Protein AF-A0A064CL50-F1 (afdb_monomer)

Nearest PDB structures (foldseek):
  8hbd-assembly1_R  TM=3.740E-01  e=4.684E+00  Homo sapiens
  6wwz-assembly1_R  TM=3.549E-01  e=3.538E+00  Homo sapiens
  8k3z-assembly1_A  TM=2.357E-01  e=2.116E+00  Homo sapiens
  8xgr-assembly1_R  TM=2.160E-01  e=5.143E+00  Homo sapiens

Solvent-accessible surface area (backbone atoms only — not comparable to full-atom values): 15669 Å² total; per-residue (Å²): 115,48,73,47,76,57,88,82,43,41,40,28,26,34,73,77,46,77,47,77,38,81,91,76,73,44,74,49,74,42,69,43,54,43,49,56,71,58,65,87,44,85,68,95,61,80,56,57,60,49,89,39,31,46,87,78,11,45,61,55,47,47,57,52,42,23,47,47,36,72,60,64,63,70,74,69,30,70,73,40,64,62,41,89,75,58,45,72,65,54,49,50,34,42,51,50,32,34,54,46,37,54,54,45,41,50,32,62,44,69,31,50,90,61,46,80,44,80,46,76,70,90,88,52,73,49,67,51,63,50,68,62,54,71,69,40,40,39,54,46,52,54,50,47,40,45,41,66,36,89,88,40,90,30,7,52,73,55,44,52,50,50,52,60,56,37,45,72,76,49,59,71,83,56,31,55,58,50,50,54,52,54,48,51,57,52,50,51,49,58,49,44,40,58,30,34,62,56,26,52,31,25,56,72,71,44,71,92,85,59,64,95,80,59,70,40,27,46,70,87,48,41,27,49,63,46,47,50,26,46,38,28,20,65,62,76,33,80,54,94,22,34,69,61,38,50,62,56,41,68,45,72,61,32,34,48,45,52,56,51,49,43,51,50,31,53,45,51,52,48,54,53,44,26,36,47,29,41,26,48,50,25,24,66,52,133

Secondary structure (DSSP, 8-state):
-EEEEETTEEEEEEEEEEEEETTTTEEEEEEEEGGGTT-S---SSPPTTGGGS-TTHHHHHHHHHHHHHHHH----GGGSPP-TT--HHHHHHHHHHHHHHHHHHT-HHHH---EEEEEE-SS-EEEEEE---HHHHHHHHHHHHHHH-TTSSS-HHHHHHHHHHHTTSS-HHHHHHHHHHHHHHHHHHHHHHHS-HHHHHHHHHS-TT--TT---TTTT--HHHHHHHHIIIIIS--STTHHHHHHHTSSHHHHHHHHHHHHHHHHHHHHHHHHHHHHHHHHH--

Mean predicted aligned error: 4.17 Å

Sequence (286 aa):
MVTVEWFDFVSMAKIVDKKLNPLLGTTSITMTPYQDTIHPYPLAFEPPLIEHASQAGTKGFRHRWEKLAYAFDLPDPTKFPRLPTLSDEDRLIGSRFVKVCRRLAAYSAINADSRLRLFDHGDVSTVELDYPSDEAFSAAALAFRQLHSGNEDAPFDKVKGRLFQALKDIPASERKSANATLQQWVSARGKLMNQLLETIVCRKAAPRDGPSDFPYSYNNIKPEELILTFQYGDVIHFSGERENLAALMEEEANEHYYKYAVLLAITGLSHLYFGFALLVEAAMSD

Radius of gyration: 20.52 Å; Cα contacts (8 Å, |Δi|>4): 434; chains: 1; bounding box: 50×48×61 Å

Structure (mmCIF, N/CA/C/O backbone):
data_AF-A0A064CL50-F1
#
_entry.id   AF-A0A064CL50-F1
#
loop_
_atom_site.group_PDB
_atom_site.id
_atom_site.type_symbol
_atom_site.label_atom_id
_atom_site.label_alt_id
_atom_site.label_comp_id
_atom_site.label_asym_id
_atom_site.label_entity_id
_atom_site.label_seq_id
_atom_site.pdbx_PDB_ins_code
_atom_site.Cartn_x
_atom_site.Cartn_y
_atom_site.Cartn_z
_atom_site.occupancy
_atom_site.B_iso_or_equiv
_atom_site.auth_seq_id
_atom_site.auth_comp_id
_atom_site.auth_asym_id
_atom_site.auth_atom_id
_atom_site.pdbx_PDB_model_num
ATOM 1 N N . MET A 1 1 ? 23.164 -13.537 -6.649 1.00 79.31 1 MET A N 1
ATOM 2 C CA . MET A 1 1 ? 22.358 -12.306 -6.537 1.00 79.31 1 MET A CA 1
ATOM 3 C C . MET A 1 1 ? 22.918 -11.344 -7.553 1.00 79.31 1 MET A C 1
ATOM 5 O O . MET A 1 1 ? 24.128 -11.357 -7.741 1.00 79.31 1 MET A O 1
ATOM 9 N N . VAL A 1 2 ? 22.053 -10.629 -8.250 1.00 85.25 2 VAL A N 1
ATOM 10 C CA . VAL A 1 2 ? 22.425 -9.686 -9.302 1.00 85.25 2 VAL A CA 1
ATOM 11 C C . VAL A 1 2 ? 21.651 -8.410 -9.033 1.00 85.25 2 VAL A C 1
ATOM 13 O O . VAL A 1 2 ? 20.468 -8.476 -8.689 1.00 85.25 2 VAL A O 1
ATOM 16 N N . THR A 1 3 ? 22.329 -7.286 -9.177 1.00 85.81 3 THR A N 1
ATOM 17 C CA . THR A 1 3 ? 21.714 -5.966 -9.160 1.00 85.81 3 THR A CA 1
ATOM 18 C C . THR A 1 3 ? 21.668 -5.463 -10.586 1.00 85.81 3 THR A C 1
ATOM 20 O O . THR A 1 3 ? 22.622 -5.651 -11.340 1.00 85.81 3 THR A O 1
ATOM 23 N N . VAL A 1 4 ? 20.544 -4.867 -10.947 1.00 85.25 4 VAL A N 1
ATOM 24 C CA . VAL A 1 4 ? 20.342 -4.193 -12.217 1.00 85.25 4 VAL A CA 1
ATOM 25 C C . VAL A 1 4 ? 20.135 -2.717 -11.910 1.00 85.25 4 VAL A C 1
ATOM 27 O O . VAL A 1 4 ? 19.188 -2.366 -11.203 1.00 85.25 4 VAL A O 1
ATOM 30 N N . GLU A 1 5 ? 21.040 -1.892 -12.425 1.00 85.94 5 GLU A N 1
ATOM 31 C CA . GLU A 1 5 ? 21.008 -0.433 -12.336 1.00 85.94 5 GLU A CA 1
ATOM 32 C C . GLU A 1 5 ? 21.010 0.123 -13.763 1.00 85.94 5 GLU A C 1
ATOM 34 O O . GLU A 1 5 ? 21.923 -0.168 -14.538 1.00 85.94 5 GLU A O 1
ATOM 39 N N . TRP A 1 6 ? 19.961 0.855 -14.139 1.00 83.62 6 TRP A N 1
ATOM 40 C CA . TRP A 1 6 ? 19.822 1.448 -15.473 1.00 83.62 6 TRP A CA 1
ATOM 41 C C . TRP A 1 6 ? 19.042 2.761 -15.383 1.00 83.62 6 TRP A C 1
ATOM 43 O O . TRP A 1 6 ? 17.848 2.746 -15.095 1.00 83.62 6 TRP A O 1
ATOM 53 N N . PHE A 1 7 ? 19.716 3.896 -15.590 1.00 88.00 7 PHE A N 1
ATOM 54 C CA . PHE A 1 7 ? 19.204 5.208 -15.164 1.00 88.00 7 PHE A CA 1
ATOM 55 C C . PHE A 1 7 ? 18.792 5.168 -13.681 1.00 88.00 7 PHE A C 1
ATOM 57 O O . PHE A 1 7 ? 19.580 4.718 -12.849 1.00 88.00 7 PHE A O 1
ATOM 64 N N . ASP A 1 8 ? 17.565 5.574 -13.351 1.00 90.19 8 ASP A N 1
ATOM 65 C CA . ASP A 1 8 ? 17.054 5.535 -11.979 1.00 90.19 8 ASP A CA 1
ATOM 66 C C . ASP A 1 8 ? 16.492 4.162 -11.582 1.00 90.19 8 ASP A C 1
ATOM 68 O O . ASP A 1 8 ? 16.160 3.945 -10.410 1.00 90.19 8 ASP A O 1
ATOM 72 N N . PHE A 1 9 ? 16.371 3.220 -12.525 1.00 88.31 9 PHE A N 1
ATOM 73 C CA . PHE A 1 9 ? 15.908 1.870 -12.228 1.00 88.31 9 PHE A CA 1
ATOM 74 C C . PHE A 1 9 ? 16.936 1.150 -11.355 1.00 88.31 9 PHE A C 1
ATOM 76 O O . PHE A 1 9 ? 18.044 0.866 -11.803 1.00 88.31 9 PHE A O 1
ATOM 83 N N . VAL A 1 10 ? 16.537 0.789 -10.133 1.00 90.00 10 VAL A N 1
ATOM 84 C CA . VAL A 1 10 ? 17.345 -0.015 -9.207 1.00 90.00 10 VAL A CA 1
ATOM 85 C C . VAL A 1 10 ? 16.547 -1.241 -8.788 1.00 90.00 10 VAL A C 1
ATOM 87 O O . VAL A 1 10 ? 15.537 -1.140 -8.085 1.00 90.00 10 VAL A O 1
ATOM 90 N N . SER A 1 11 ? 17.001 -2.428 -9.187 1.00 90.44 11 SER A N 1
ATOM 91 C CA . SER A 1 11 ? 16.336 -3.686 -8.841 1.00 90.44 11 SER A CA 1
ATOM 92 C C . SER A 1 11 ? 17.329 -4.787 -8.511 1.00 90.44 11 SER A C 1
ATOM 94 O O . SER A 1 11 ? 18.272 -5.061 -9.253 1.00 90.44 11 SER A O 1
ATOM 96 N N . MET A 1 12 ? 17.078 -5.470 -7.400 1.00 91.94 12 MET A N 1
ATOM 97 C CA . MET A 1 12 ? 17.837 -6.635 -6.986 1.00 91.94 12 MET A CA 1
ATOM 98 C C . MET A 1 12 ? 17.073 -7.910 -7.316 1.00 91.94 12 MET A C 1
ATOM 100 O O . MET A 1 12 ? 15.868 -8.027 -7.077 1.00 91.94 12 MET A O 1
ATOM 104 N N . ALA A 1 13 ? 17.795 -8.912 -7.806 1.00 90.75 13 ALA A N 1
ATOM 105 C CA . ALA A 1 13 ? 17.219 -10.184 -8.197 1.00 90.75 13 ALA A CA 1
ATOM 106 C C . ALA A 1 13 ? 18.106 -11.381 -7.828 1.00 90.75 13 ALA A C 1
ATOM 108 O O . ALA A 1 13 ? 19.335 -11.314 -7.693 1.00 90.75 13 ALA A O 1
ATOM 109 N N . LYS A 1 14 ? 17.460 -12.532 -7.648 1.00 90.56 14 LYS A N 1
ATOM 110 C CA . LYS A 1 14 ? 18.110 -13.821 -7.415 1.00 90.56 14 LYS A CA 1
ATOM 111 C C . LYS A 1 14 ? 18.014 -14.660 -8.683 1.00 90.56 14 LYS A C 1
ATOM 113 O O . LYS A 1 14 ? 16.927 -14.857 -9.210 1.00 90.56 14 LYS A O 1
ATOM 118 N N . ILE A 1 15 ? 19.150 -15.182 -9.138 1.00 91.31 15 ILE A N 1
ATOM 119 C CA . ILE A 1 15 ? 19.189 -16.200 -10.190 1.00 91.31 15 ILE A CA 1
ATOM 120 C C . ILE A 1 15 ? 18.577 -17.486 -9.629 1.00 91.31 15 ILE A C 1
ATOM 122 O O . ILE A 1 15 ? 19.018 -17.964 -8.581 1.00 91.31 15 ILE A O 1
ATOM 126 N N . VAL A 1 16 ? 17.569 -18.021 -10.314 1.00 92.44 16 VAL A N 1
ATOM 127 C CA . VAL A 1 16 ? 16.834 -19.234 -9.918 1.00 92.44 16 VAL A CA 1
ATOM 128 C C . VAL A 1 16 ? 17.009 -20.391 -10.899 1.00 92.44 16 VAL A C 1
ATOM 130 O O . VAL A 1 16 ? 16.862 -21.538 -10.496 1.00 92.44 16 VAL A O 1
ATOM 133 N N . ASP A 1 17 ? 17.366 -20.112 -12.154 1.00 92.31 17 ASP A N 1
ATOM 134 C CA . ASP A 1 17 ? 17.688 -21.128 -13.162 1.00 92.31 17 ASP A CA 1
ATOM 135 C C . ASP A 1 17 ? 18.789 -20.607 -14.096 1.00 92.31 17 ASP A C 1
ATOM 137 O O . ASP A 1 17 ? 18.910 -19.398 -14.326 1.00 92.31 17 ASP A O 1
ATOM 141 N N . LYS A 1 18 ? 19.597 -21.522 -14.634 1.00 92.94 18 LYS A N 1
ATOM 142 C CA . LYS A 1 18 ? 20.633 -21.236 -15.631 1.00 92.94 18 LYS A CA 1
ATOM 143 C C . LYS A 1 18 ? 20.669 -22.373 -16.643 1.00 92.94 18 LYS A C 1
ATOM 145 O O . LYS A 1 18 ? 20.965 -23.512 -16.289 1.00 92.94 18 LYS A O 1
ATOM 150 N N . LYS A 1 19 ? 20.451 -22.048 -17.916 1.00 92.81 19 LYS A N 1
ATOM 151 C CA . LYS A 1 19 ? 20.479 -23.002 -19.030 1.00 92.81 19 LYS A CA 1
ATOM 152 C C . LYS A 1 19 ? 21.531 -22.594 -20.047 1.00 92.81 19 LYS A C 1
ATOM 154 O O . LYS A 1 19 ? 21.488 -21.490 -20.579 1.00 92.81 19 LYS A O 1
ATOM 159 N N . LEU A 1 20 ? 22.473 -23.494 -20.310 1.00 92.62 20 LEU A N 1
ATOM 160 C CA . LEU A 1 20 ? 23.451 -23.351 -21.384 1.00 92.62 20 LEU A CA 1
ATOM 161 C C . LEU A 1 20 ? 22.906 -24.035 -22.639 1.00 92.62 20 LEU A C 1
ATOM 163 O O . LEU A 1 20 ? 22.561 -25.215 -22.588 1.00 92.62 20 LEU A O 1
ATOM 167 N N . ASN A 1 21 ? 22.869 -23.319 -23.759 1.00 89.44 21 ASN A N 1
ATOM 168 C CA . ASN A 1 21 ? 22.662 -23.906 -25.073 1.00 89.44 21 ASN A CA 1
ATOM 169 C C . ASN A 1 21 ? 24.021 -24.023 -25.787 1.00 89.44 21 ASN A C 1
ATOM 171 O O . ASN A 1 21 ? 24.493 -23.042 -26.366 1.00 89.44 21 ASN A O 1
ATOM 175 N N . PRO A 1 22 ? 24.668 -25.204 -25.764 1.00 88.00 22 PRO A N 1
ATOM 176 C CA . PRO A 1 22 ? 26.000 -25.372 -26.337 1.00 88.00 22 PRO A CA 1
ATOM 177 C C . PRO A 1 22 ? 26.015 -25.251 -27.866 1.00 88.00 22 PRO A C 1
ATOM 179 O O . PRO A 1 22 ? 27.056 -24.933 -28.427 1.00 88.00 22 PRO A O 1
ATOM 182 N N . LEU A 1 23 ? 24.880 -25.469 -28.541 1.00 89.31 23 LEU A N 1
ATOM 183 C CA . LEU A 1 23 ? 24.782 -25.369 -30.001 1.00 89.31 23 LEU A CA 1
ATOM 184 C C . LEU A 1 23 ? 24.789 -23.915 -30.484 1.00 89.31 23 LEU A C 1
ATOM 186 O O . LEU A 1 23 ? 25.297 -23.635 -31.563 1.00 89.31 23 LEU A O 1
ATOM 190 N N . LEU A 1 24 ? 24.228 -23.000 -29.688 1.00 87.75 24 LEU A N 1
ATOM 191 C CA . LEU A 1 24 ? 24.167 -21.569 -30.004 1.00 87.75 24 LEU A CA 1
ATOM 192 C C . LEU A 1 24 ? 25.219 -20.745 -29.251 1.00 87.75 24 LEU A C 1
ATOM 194 O O . LEU A 1 24 ? 25.337 -19.547 -29.485 1.00 87.75 24 LEU A O 1
ATOM 198 N N . GLY A 1 25 ? 25.949 -21.356 -28.314 1.00 87.94 25 GLY A N 1
ATOM 199 C CA . GLY A 1 25 ? 26.867 -20.643 -27.425 1.00 87.94 25 GLY A CA 1
ATOM 200 C C . GLY A 1 25 ? 26.168 -19.664 -26.472 1.00 87.94 25 GLY A C 1
ATOM 201 O O . GLY A 1 25 ? 26.821 -18.783 -25.921 1.00 87.94 25 GLY A O 1
ATOM 202 N N . THR A 1 26 ? 24.852 -19.792 -26.267 1.00 86.50 26 THR A N 1
ATOM 203 C CA . THR A 1 26 ? 24.058 -18.855 -25.458 1.00 86.50 26 THR A CA 1
ATOM 204 C C . THR A 1 26 ? 23.793 -19.392 -24.054 1.00 86.50 26 THR A C 1
ATOM 206 O O . THR A 1 26 ? 23.636 -20.594 -23.836 1.00 86.50 26 THR A O 1
ATOM 209 N N . THR A 1 27 ? 23.732 -18.488 -23.074 1.00 86.88 27 THR A N 1
ATOM 210 C CA . THR A 1 27 ? 23.314 -18.796 -21.700 1.00 86.88 27 THR A CA 1
ATOM 211 C C . THR A 1 27 ? 22.043 -18.025 -21.381 1.00 86.88 27 THR A C 1
ATOM 213 O O . THR A 1 27 ? 22.031 -16.801 -21.455 1.00 86.88 27 THR A O 1
ATOM 216 N N . SER A 1 28 ? 20.990 -18.731 -20.979 1.00 87.31 28 SER A N 1
ATOM 217 C CA . SER A 1 28 ? 19.763 -18.134 -20.455 1.00 87.31 28 SER A CA 1
ATOM 218 C C . SER A 1 28 ? 19.770 -18.201 -18.933 1.00 87.31 28 SER A C 1
ATOM 220 O O . SER A 1 28 ? 20.038 -19.255 -18.351 1.00 87.31 28 SER A O 1
ATOM 222 N N . ILE A 1 29 ? 19.465 -17.080 -18.288 1.00 89.12 29 ILE A N 1
ATOM 223 C CA . ILE A 1 29 ? 19.373 -16.965 -16.833 1.00 89.12 29 ILE A CA 1
ATOM 224 C C . ILE A 1 29 ? 17.935 -16.586 -16.493 1.00 89.12 29 ILE A C 1
ATOM 226 O O . ILE A 1 29 ? 17.404 -15.622 -17.036 1.00 89.12 29 ILE A O 1
ATOM 230 N N . THR A 1 30 ? 17.301 -17.330 -15.590 1.00 89.06 30 THR A N 1
ATOM 231 C CA . THR A 1 30 ? 16.016 -16.929 -15.009 1.00 89.06 30 THR A CA 1
ATOM 232 C C . THR A 1 30 ? 16.272 -16.277 -13.666 1.00 89.06 30 THR A C 1
ATOM 234 O O . THR A 1 30 ? 16.995 -16.813 -12.821 1.00 89.06 30 THR A O 1
ATOM 237 N N . MET A 1 31 ? 15.668 -15.111 -13.472 1.00 89.69 31 MET A N 1
ATOM 238 C CA . MET A 1 31 ? 15.825 -14.296 -12.279 1.00 89.69 31 MET A CA 1
ATOM 239 C C . MET A 1 31 ? 14.457 -14.028 -11.665 1.00 89.69 31 MET A C 1
ATOM 241 O O . MET A 1 31 ? 13.479 -13.837 -12.381 1.00 89.69 31 MET A O 1
ATOM 245 N N . THR A 1 32 ? 14.397 -14.011 -10.337 1.00 91.19 32 THR A N 1
ATOM 246 C CA . THR A 1 32 ? 13.226 -13.546 -9.590 1.00 91.19 32 THR A CA 1
ATOM 247 C C . THR A 1 32 ? 13.597 -12.273 -8.835 1.00 91.19 32 THR A C 1
ATOM 249 O O . THR A 1 32 ? 14.718 -12.215 -8.306 1.00 91.19 32 THR A O 1
ATOM 252 N N . PRO A 1 33 ? 12.710 -11.266 -8.743 1.00 92.06 33 PRO A N 1
ATOM 253 C CA . PRO A 1 33 ? 12.948 -10.112 -7.885 1.00 92.06 33 PRO A CA 1
ATOM 254 C C . PRO A 1 33 ? 13.253 -10.569 -6.458 1.00 92.06 33 PRO A C 1
ATOM 256 O O . PRO A 1 33 ? 12.646 -11.515 -5.952 1.00 92.06 33 PRO A O 1
ATOM 259 N N . TYR A 1 34 ? 14.224 -9.943 -5.801 1.00 92.50 34 TYR A N 1
ATOM 260 C CA . TYR A 1 34 ? 14.731 -10.464 -4.533 1.00 92.50 34 TYR A CA 1
ATOM 261 C C . TYR A 1 34 ? 13.673 -10.425 -3.426 1.00 92.50 34 TYR A C 1
ATOM 263 O O . TYR A 1 34 ? 13.561 -11.363 -2.637 1.00 92.50 34 TYR A O 1
ATOM 271 N N . GLN A 1 35 ? 12.834 -9.390 -3.425 1.00 93.81 35 GLN A N 1
ATOM 272 C CA . GLN A 1 35 ? 11.675 -9.272 -2.544 1.00 93.81 35 GLN A CA 1
ATOM 273 C C . GLN A 1 35 ? 10.616 -10.368 -2.748 1.00 93.81 35 GLN A C 1
ATOM 275 O O . GLN A 1 35 ? 9.783 -10.563 -1.869 1.00 93.81 35 GLN A O 1
ATOM 280 N N . ASP A 1 36 ? 10.651 -11.095 -3.867 1.00 94.06 36 ASP A N 1
ATOM 281 C CA . ASP A 1 36 ? 9.733 -12.204 -4.150 1.00 94.06 36 ASP A CA 1
ATOM 282 C C . ASP A 1 36 ? 10.325 -13.558 -3.725 1.00 94.06 36 ASP A C 1
ATOM 284 O O . ASP A 1 36 ? 9.641 -14.575 -3.756 1.00 94.06 36 ASP A O 1
ATOM 288 N N . THR A 1 37 ? 11.582 -13.600 -3.263 1.00 93.94 37 THR A N 1
ATOM 289 C CA . THR A 1 37 ? 12.203 -14.848 -2.774 1.00 93.94 37 THR A CA 1
ATOM 290 C C . THR A 1 37 ? 11.580 -15.375 -1.480 1.00 93.94 3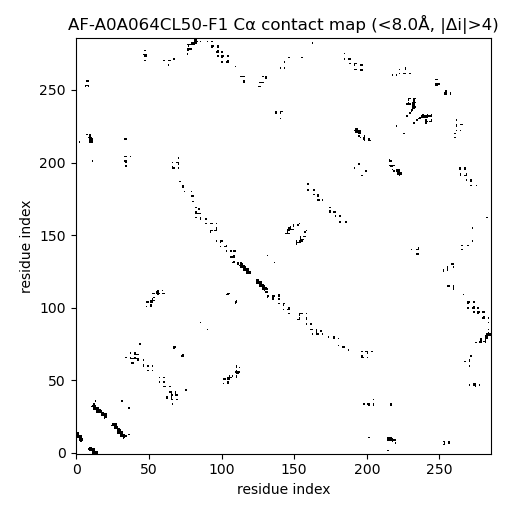7 THR A C 1
ATOM 292 O O . THR A 1 37 ? 11.837 -16.517 -1.106 1.00 93.94 37 THR A O 1
ATOM 295 N N . ILE A 1 38 ? 10.762 -14.556 -0.813 1.00 95.00 38 ILE A N 1
ATOM 296 C CA . ILE A 1 38 ? 9.989 -14.929 0.376 1.00 95.00 38 ILE A CA 1
ATOM 297 C C . ILE A 1 38 ? 8.697 -15.678 0.033 1.00 95.00 38 ILE A C 1
ATOM 299 O O . ILE A 1 38 ? 8.067 -16.207 0.942 1.00 95.00 38 ILE A O 1
ATOM 303 N N . HIS A 1 39 ? 8.285 -15.712 -1.240 1.00 93.38 39 HIS A N 1
ATOM 304 C CA . HIS A 1 39 ? 7.052 -16.368 -1.669 1.00 93.38 39 HIS A CA 1
ATOM 305 C C . HIS A 1 39 ? 7.216 -17.902 -1.768 1.00 93.38 39 HIS A C 1
ATOM 307 O O . HIS A 1 39 ? 8.180 -18.365 -2.388 1.00 93.38 39 HIS A O 1
ATOM 313 N N . PRO A 1 40 ? 6.258 -18.703 -1.253 1.00 95.56 40 PRO A N 1
ATOM 314 C CA . PRO A 1 40 ? 5.113 -18.293 -0.432 1.00 95.56 40 PRO A CA 1
ATOM 315 C C . PRO A 1 40 ? 5.518 -18.000 1.020 1.00 95.56 40 PRO A C 1
ATOM 317 O O . PRO A 1 40 ? 6.353 -18.703 1.592 1.00 95.56 40 PRO A O 1
ATOM 320 N N . TYR A 1 41 ? 4.872 -17.008 1.640 1.00 97.00 41 TYR A N 1
ATOM 321 C CA . TYR A 1 41 ? 5.028 -16.706 3.068 1.00 97.00 41 TYR A CA 1
ATOM 322 C C . TYR A 1 41 ? 3.720 -17.018 3.813 1.00 97.00 41 TYR A C 1
ATOM 324 O O . TYR A 1 41 ? 2.646 -16.713 3.299 1.00 97.00 41 TYR A O 1
ATOM 332 N N . PRO A 1 42 ? 3.745 -17.638 5.006 1.00 96.75 42 PRO A N 1
ATOM 333 C CA . PRO A 1 42 ? 2.515 -17.964 5.721 1.00 96.75 42 PRO A CA 1
ATOM 334 C C . PRO A 1 42 ? 1.706 -16.710 6.085 1.00 96.75 42 PRO A C 1
ATOM 336 O O . PRO A 1 42 ? 2.251 -15.717 6.564 1.00 96.75 42 PRO A O 1
ATOM 339 N N . LEU A 1 43 ? 0.387 -16.791 5.900 1.00 97.19 43 LEU A N 1
ATOM 340 C CA . LEU A 1 43 ? -0.570 -15.763 6.311 1.00 97.19 43 LEU A CA 1
ATOM 341 C C . LEU A 1 43 ? -1.348 -16.236 7.540 1.00 97.19 43 LEU A C 1
ATOM 343 O O . LEU A 1 43 ? -1.872 -17.348 7.553 1.00 97.19 43 LEU A O 1
ATOM 347 N N . ALA A 1 44 ? -1.444 -15.385 8.563 1.00 95.06 44 ALA A N 1
ATOM 348 C CA . ALA A 1 44 ? -2.181 -15.689 9.793 1.00 95.06 44 ALA A CA 1
ATOM 349 C C . ALA A 1 44 ? -3.712 -15.556 9.645 1.00 95.06 44 ALA A C 1
ATOM 351 O O . ALA A 1 44 ? -4.459 -16.054 10.485 1.00 95.06 44 ALA A O 1
ATOM 352 N N . PHE A 1 45 ? -4.171 -14.870 8.598 1.00 97.06 45 PHE A N 1
ATOM 353 C CA . PHE A 1 45 ? -5.573 -14.627 8.262 1.00 97.06 45 PHE A CA 1
ATOM 354 C C . PHE A 1 45 ? -5.708 -14.408 6.747 1.00 97.06 45 PHE A C 1
ATOM 356 O O . PHE A 1 45 ? -4.717 -14.146 6.060 1.00 97.06 45 PHE A O 1
ATOM 363 N N . GLU A 1 46 ? -6.926 -14.535 6.216 1.00 97.12 46 GLU A N 1
ATOM 364 C CA . GLU A 1 46 ? -7.184 -14.284 4.794 1.00 97.12 46 GLU A CA 1
ATOM 365 C C . GLU A 1 46 ? -6.928 -12.813 4.441 1.00 97.12 46 GLU A C 1
ATOM 367 O O . GLU A 1 46 ? -7.325 -11.945 5.218 1.00 97.12 46 GLU A O 1
ATOM 372 N N . PRO A 1 47 ? -6.307 -12.512 3.281 1.00 98.00 47 PRO A N 1
ATOM 373 C CA . PRO A 1 47 ? -6.089 -11.146 2.819 1.00 98.00 47 PRO A CA 1
ATOM 374 C C . PRO A 1 47 ? -7.346 -10.262 2.931 1.00 98.00 47 PRO A C 1
ATOM 376 O O . PRO A 1 47 ? -8.351 -10.545 2.279 1.00 98.00 47 PRO A O 1
ATOM 379 N N . PRO A 1 48 ? -7.305 -9.171 3.713 1.00 98.50 48 PRO A N 1
ATOM 380 C CA . PRO A 1 48 ? -8.405 -8.226 3.822 1.00 98.50 48 PRO A CA 1
ATOM 381 C C . PRO A 1 48 ? -8.966 -7.740 2.483 1.00 98.50 48 PRO A C 1
ATOM 383 O O . PRO A 1 48 ? -8.216 -7.297 1.607 1.00 98.50 48 PRO A O 1
ATOM 386 N N . LEU A 1 49 ? -10.300 -7.771 2.387 1.00 98.44 49 LEU A N 1
ATOM 387 C CA . LEU A 1 49 ? -11.110 -7.331 1.246 1.00 98.44 49 LEU A CA 1
ATOM 388 C C . LEU A 1 49 ? -10.863 -8.107 -0.060 1.00 98.44 49 LEU A C 1
ATOM 390 O O . LEU A 1 49 ? -11.193 -7.617 -1.143 1.00 98.44 49 LEU A O 1
ATOM 394 N N . ILE A 1 50 ? -10.291 -9.312 0.014 1.00 97.75 50 ILE A N 1
ATOM 395 C CA . ILE A 1 50 ? -10.042 -10.167 -1.156 1.00 97.75 50 ILE A CA 1
ATOM 396 C C . ILE A 1 50 ? -11.323 -10.587 -1.880 1.00 97.75 50 ILE A C 1
ATOM 398 O O . ILE A 1 50 ? -11.284 -10.849 -3.077 1.00 97.75 50 ILE A O 1
ATOM 402 N N . GLU A 1 51 ? -12.465 -10.600 -1.196 1.00 97.38 51 GLU A N 1
ATOM 403 C CA . GLU A 1 51 ? -13.781 -10.848 -1.785 1.00 97.38 51 GLU A CA 1
ATOM 404 C C . GLU A 1 51 ? -14.194 -9.782 -2.812 1.00 97.38 51 GLU A C 1
ATOM 406 O O . GLU A 1 51 ? -15.068 -10.029 -3.641 1.00 97.38 51 GLU A O 1
ATOM 411 N N . HIS A 1 52 ? -13.559 -8.607 -2.774 1.00 97.50 52 HIS A N 1
ATOM 412 C CA . HIS A 1 52 ? -13.742 -7.547 -3.761 1.00 97.50 52 HIS A CA 1
ATOM 413 C C . HIS A 1 52 ? -12.738 -7.622 -4.917 1.00 97.50 52 HIS A C 1
ATOM 415 O O . HIS A 1 52 ? -12.910 -6.910 -5.906 1.00 97.50 52 HIS A O 1
ATOM 421 N N . ALA A 1 53 ? -11.709 -8.468 -4.816 1.00 94.50 53 ALA A N 1
ATOM 422 C CA . ALA A 1 53 ? -10.734 -8.639 -5.880 1.00 94.50 53 ALA A CA 1
ATOM 423 C C . ALA A 1 53 ? -11.376 -9.295 -7.111 1.00 94.50 53 ALA A C 1
ATOM 425 O O . ALA A 1 53 ? -12.256 -10.154 -7.008 1.00 94.50 53 ALA A O 1
ATOM 426 N N . SER A 1 54 ? -10.890 -8.938 -8.299 1.00 92.88 54 SER A N 1
ATOM 427 C CA . SER A 1 54 ? -11.219 -9.694 -9.505 1.00 92.88 54 SER A CA 1
ATOM 428 C C . SER A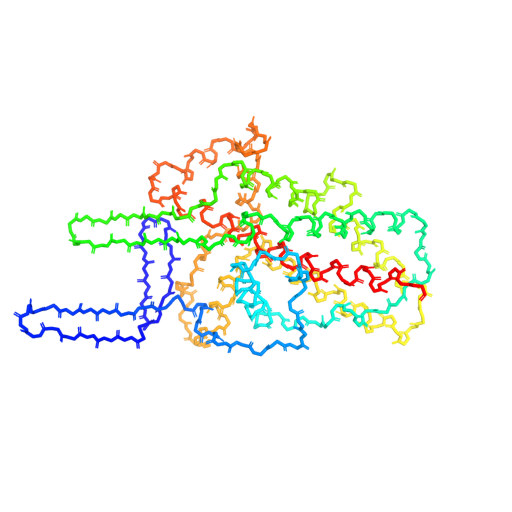 1 54 ? -10.638 -11.109 -9.403 1.00 92.88 54 SER A C 1
ATOM 430 O O . SER A 1 54 ? -9.666 -11.347 -8.682 1.00 92.88 54 SER A O 1
ATOM 432 N N . GLN A 1 55 ? -11.181 -12.052 -10.177 1.00 90.00 55 GLN A N 1
ATOM 433 C CA . GLN A 1 55 ? -10.656 -13.422 -10.211 1.00 90.00 55 GLN A CA 1
ATOM 434 C C . GLN A 1 55 ? -9.154 -13.464 -10.554 1.00 90.00 55 GLN A C 1
ATOM 436 O O . GLN A 1 55 ? -8.411 -14.276 -10.006 1.00 90.00 55 GLN A O 1
ATOM 441 N N . ALA A 1 56 ? -8.694 -12.570 -11.437 1.00 86.19 56 ALA A N 1
ATOM 442 C CA . ALA A 1 56 ? -7.278 -12.431 -11.770 1.00 86.19 56 ALA A CA 1
ATOM 443 C C . ALA A 1 56 ? -6.469 -11.778 -10.629 1.00 86.19 56 ALA A C 1
ATOM 445 O O . ALA A 1 56 ? -5.331 -12.171 -10.369 1.00 86.19 56 ALA A O 1
ATOM 446 N N . GLY A 1 57 ? -7.068 -10.824 -9.909 1.00 89.81 57 GLY A N 1
ATOM 447 C CA . GLY A 1 57 ? -6.433 -10.076 -8.823 1.00 89.81 57 GLY A CA 1
ATOM 448 C C . GLY A 1 57 ? -6.249 -10.864 -7.523 1.00 89.81 57 GLY A C 1
ATOM 449 O O . GLY A 1 57 ? -5.360 -10.535 -6.740 1.00 89.81 57 GLY A O 1
ATOM 450 N N . THR A 1 58 ? -7.004 -11.946 -7.294 1.00 93.56 58 THR A N 1
ATOM 451 C CA . THR A 1 58 ? -6.920 -12.768 -6.067 1.00 93.56 58 THR A CA 1
ATOM 452 C C . THR A 1 58 ? -5.491 -13.237 -5.762 1.00 93.56 58 THR A C 1
ATOM 454 O O . THR A 1 58 ? -5.046 -13.196 -4.611 1.00 93.56 58 THR A O 1
ATOM 457 N N . LYS A 1 59 ? -4.730 -13.649 -6.787 1.00 93.31 59 LYS A N 1
ATOM 458 C CA . LYS A 1 59 ? -3.322 -14.048 -6.620 1.00 93.31 59 LYS A CA 1
ATOM 459 C C . LYS A 1 59 ? -2.444 -12.858 -6.219 1.00 93.31 59 LYS A C 1
ATOM 461 O O . LYS A 1 59 ? -1.591 -13.003 -5.345 1.00 93.31 59 LYS A O 1
ATOM 466 N N . GLY A 1 60 ? -2.681 -11.692 -6.822 1.00 93.75 60 GLY A N 1
ATOM 467 C CA . GLY A 1 60 ? -2.009 -10.440 -6.475 1.00 93.75 60 GLY A CA 1
ATOM 468 C C . GLY A 1 60 ? -2.252 -10.047 -5.018 1.00 93.75 60 GLY A C 1
ATOM 469 O O . GLY A 1 60 ? -1.293 -9.771 -4.302 1.00 93.75 60 GLY A O 1
ATOM 470 N N . PHE A 1 61 ? -3.498 -10.133 -4.540 1.00 96.94 61 PHE A N 1
ATOM 471 C CA . PHE A 1 61 ? -3.851 -9.875 -3.138 1.00 96.94 61 PHE A CA 1
ATOM 472 C C . PHE A 1 61 ? -3.064 -10.771 -2.180 1.00 96.94 61 PHE A C 1
ATOM 474 O O . PHE A 1 61 ? -2.449 -10.263 -1.243 1.00 96.94 61 PHE A O 1
ATOM 481 N N . ARG A 1 62 ? -3.025 -12.087 -2.431 1.00 96.69 62 ARG A N 1
ATOM 482 C CA . ARG A 1 62 ? -2.231 -13.016 -1.610 1.00 96.69 62 ARG A CA 1
ATOM 483 C C . ARG A 1 62 ? -0.756 -12.631 -1.608 1.00 96.69 62 ARG A C 1
ATOM 485 O O . ARG A 1 62 ? -0.195 -12.433 -0.538 1.00 96.69 62 ARG A O 1
ATOM 492 N N . HIS A 1 63 ? -0.165 -12.420 -2.782 1.00 95.75 63 HIS A N 1
ATOM 493 C CA . HIS A 1 63 ? 1.251 -12.069 -2.896 1.00 95.75 63 HIS A CA 1
ATOM 494 C C . HIS A 1 63 ? 1.601 -10.750 -2.181 1.00 95.75 63 HIS A C 1
ATOM 496 O O . HIS A 1 63 ? 2.647 -10.625 -1.542 1.00 95.75 63 HIS A O 1
ATOM 502 N N . ARG A 1 64 ? 0.705 -9.756 -2.228 1.00 96.94 64 ARG A N 1
ATOM 503 C CA . ARG A 1 64 ? 0.856 -8.494 -1.488 1.00 96.94 64 ARG A CA 1
ATOM 504 C C . ARG A 1 64 ? 0.795 -8.703 0.020 1.00 96.94 64 ARG A C 1
ATOM 506 O O . ARG A 1 64 ? 1.615 -8.142 0.746 1.00 96.94 64 ARG A O 1
ATOM 513 N N . TRP A 1 65 ? -0.135 -9.524 0.489 1.00 97.94 65 TRP A N 1
ATOM 514 C CA . TRP A 1 65 ? -0.280 -9.810 1.912 1.00 97.94 65 TRP A CA 1
ATOM 515 C C . TRP A 1 65 ? 0.848 -10.666 2.477 1.00 97.94 65 TRP A C 1
ATOM 517 O O . TRP A 1 65 ? 1.242 -10.447 3.616 1.00 97.94 65 TRP A O 1
ATOM 527 N N . GLU A 1 66 ? 1.448 -11.552 1.686 1.00 98.12 66 GLU A N 1
ATOM 528 C CA . GLU A 1 66 ? 2.649 -12.300 2.081 1.00 98.12 66 GLU A CA 1
ATOM 529 C C . GLU A 1 66 ? 3.821 -11.361 2.360 1.00 98.12 66 GLU A C 1
ATOM 531 O O . GLU A 1 66 ? 4.502 -11.488 3.376 1.00 98.12 66 GLU A O 1
ATOM 536 N N . LYS A 1 67 ? 4.007 -10.356 1.498 1.00 98.31 67 LYS A N 1
ATOM 537 C CA . LYS A 1 67 ? 5.002 -9.298 1.697 1.00 98.31 67 LYS A CA 1
ATOM 538 C C . LYS A 1 67 ? 4.701 -8.451 2.932 1.00 98.31 67 LYS A C 1
ATOM 540 O O . LYS A 1 67 ? 5.617 -8.173 3.700 1.00 98.31 67 LYS A O 1
ATOM 545 N N . LEU A 1 68 ? 3.444 -8.051 3.146 1.00 98.44 68 LEU A N 1
ATOM 546 C CA . LEU A 1 68 ? 3.040 -7.288 4.336 1.00 98.44 68 LEU A CA 1
ATOM 547 C C . LEU A 1 68 ? 3.252 -8.089 5.627 1.00 98.44 68 LEU A C 1
ATOM 549 O O . LEU A 1 68 ? 3.802 -7.551 6.588 1.00 98.44 68 LEU A O 1
ATOM 553 N N . ALA A 1 69 ? 2.870 -9.368 5.638 1.00 98.12 69 ALA A N 1
ATOM 554 C CA . ALA A 1 69 ? 3.085 -10.276 6.759 1.00 98.12 69 ALA A CA 1
ATOM 555 C C . ALA A 1 69 ? 4.583 -10.457 7.028 1.00 98.12 69 ALA A C 1
ATOM 557 O O . ALA A 1 69 ? 5.034 -10.252 8.153 1.00 98.12 69 ALA A O 1
ATOM 558 N N . TYR A 1 70 ? 5.380 -10.710 5.985 1.00 98.31 70 TYR A N 1
ATOM 559 C CA . TYR A 1 70 ? 6.830 -10.797 6.117 1.00 98.31 70 TYR A CA 1
ATOM 560 C C . TYR A 1 70 ? 7.435 -9.496 6.643 1.00 98.31 70 TYR A C 1
ATOM 562 O O . TYR A 1 70 ? 8.308 -9.539 7.504 1.00 98.31 70 TYR A O 1
ATOM 570 N N . ALA A 1 71 ? 6.995 -8.332 6.162 1.00 98.19 71 ALA A N 1
ATOM 571 C CA . ALA A 1 71 ? 7.542 -7.039 6.558 1.00 98.19 71 ALA A CA 1
ATOM 572 C C . ALA A 1 71 ? 7.198 -6.679 8.012 1.00 98.19 71 ALA A C 1
ATOM 574 O O . ALA A 1 71 ? 8.092 -6.289 8.774 1.00 98.19 71 ALA A O 1
ATOM 575 N N . PHE A 1 72 ? 5.930 -6.831 8.399 1.00 98.12 72 PHE A N 1
ATOM 576 C CA . PHE A 1 72 ? 5.371 -6.180 9.585 1.00 98.12 72 PHE A CA 1
ATOM 577 C C . PHE A 1 72 ? 4.751 -7.118 10.619 1.00 98.12 72 PHE A C 1
ATOM 579 O O . PHE A 1 72 ? 4.604 -6.671 11.751 1.00 98.12 72 PHE A O 1
ATOM 586 N N . ASP A 1 73 ? 4.412 -8.362 10.261 1.00 96.44 73 ASP A N 1
ATOM 587 C CA . ASP A 1 73 ? 3.728 -9.322 11.146 1.00 96.44 73 ASP A CA 1
ATOM 588 C C . ASP A 1 73 ? 2.483 -8.713 11.827 1.00 96.44 73 ASP A C 1
ATOM 590 O O . ASP A 1 73 ? 2.333 -8.714 13.047 1.00 96.44 73 ASP A O 1
ATOM 594 N N . LEU A 1 74 ? 1.619 -8.081 11.018 1.00 97.06 74 LEU A N 1
ATOM 595 C CA . LEU A 1 74 ? 0.461 -7.341 11.522 1.00 97.06 74 LEU A CA 1
ATOM 596 C C . LEU A 1 74 ? -0.539 -8.278 12.222 1.00 97.06 74 LEU A C 1
ATOM 598 O O . LEU A 1 74 ? -0.839 -9.350 11.693 1.00 97.06 74 LEU A O 1
ATOM 602 N N . PRO A 1 75 ? -1.121 -7.864 13.361 1.00 97.31 75 PRO A N 1
ATOM 603 C CA . PRO A 1 75 ? -2.141 -8.643 14.049 1.00 97.31 75 PRO A CA 1
ATOM 604 C C . PRO A 1 75 ? -3.431 -8.691 13.229 1.00 97.31 75 PRO A C 1
ATOM 606 O O . PRO A 1 75 ? -3.766 -7.736 12.529 1.00 97.31 75 PRO A O 1
ATOM 609 N N . ASP A 1 76 ? -4.177 -9.785 13.379 1.00 97.75 76 ASP A N 1
ATOM 610 C CA . ASP A 1 76 ? -5.468 -9.985 12.719 1.00 97.75 76 ASP A CA 1
ATOM 611 C C . ASP A 1 76 ? -6.432 -8.818 13.013 1.00 97.75 76 ASP A C 1
ATOM 613 O O . ASP A 1 76 ? -6.817 -8.619 14.175 1.00 97.75 76 ASP A O 1
ATOM 617 N N . PRO A 1 77 ? -6.823 -8.031 11.993 1.00 97.75 77 PRO A N 1
ATOM 618 C CA . PRO A 1 77 ? -7.609 -6.824 12.202 1.00 97.75 77 PRO A CA 1
ATOM 619 C C . PRO A 1 77 ? -9.022 -7.119 12.711 1.00 97.75 77 PRO A C 1
ATOM 621 O O . PRO A 1 77 ? -9.586 -6.290 13.423 1.00 97.75 77 PRO A O 1
ATOM 624 N N . THR A 1 78 ? -9.589 -8.299 12.429 1.00 97.62 78 THR A N 1
ATOM 625 C CA . THR A 1 78 ? -10.957 -8.635 12.864 1.00 97.62 78 THR A CA 1
ATOM 626 C C . THR A 1 78 ? -11.035 -8.967 14.354 1.00 97.62 78 THR A C 1
ATOM 628 O O . THR A 1 78 ? -12.128 -9.091 14.899 1.00 97.62 78 THR A O 1
ATOM 631 N N . LYS A 1 79 ? -9.886 -9.137 15.022 1.00 96.94 79 LYS A N 1
ATOM 632 C CA . LYS A 1 79 ? -9.791 -9.396 16.468 1.00 96.94 79 LYS A CA 1
ATOM 633 C C . LYS A 1 79 ? -9.674 -8.120 17.306 1.00 96.94 79 LYS A C 1
ATOM 635 O O . LYS A 1 79 ? -9.493 -8.207 18.521 1.00 96.94 79 LYS A O 1
ATOM 640 N N . PHE A 1 80 ? -9.723 -6.943 16.684 1.00 97.50 80 PHE A N 1
ATOM 641 C CA . PHE A 1 80 ? -9.671 -5.681 17.412 1.00 97.50 80 PHE A CA 1
ATOM 642 C C . PHE A 1 80 ? -10.919 -5.510 18.299 1.00 97.50 80 PHE A C 1
ATOM 644 O O . PHE A 1 80 ? -12.018 -5.848 17.860 1.00 97.50 80 PHE A O 1
ATOM 651 N N . PRO A 1 81 ? -10.789 -5.015 19.546 1.00 96.06 81 PRO A N 1
ATOM 652 C CA . PRO A 1 81 ? -11.934 -4.924 20.439 1.00 96.06 81 PRO A CA 1
ATOM 653 C C . PRO A 1 81 ? -12.930 -3.863 19.976 1.00 96.06 81 PRO A C 1
ATOM 655 O O . PRO A 1 81 ? -12.557 -2.803 19.465 1.00 96.06 81 PRO A O 1
ATOM 658 N N . ARG A 1 82 ? -14.205 -4.134 20.251 1.00 96.00 82 ARG A N 1
ATOM 659 C CA . ARG A 1 82 ? -15.284 -3.160 20.125 1.00 96.00 82 ARG A CA 1
ATOM 660 C C . ARG A 1 82 ? -15.012 -1.941 21.004 1.00 96.00 82 ARG A C 1
ATOM 662 O O . ARG A 1 82 ? -14.628 -2.076 22.165 1.00 96.00 82 ARG A O 1
ATOM 669 N N . LEU A 1 83 ? -15.294 -0.754 20.473 1.00 96.62 83 LEU A N 1
ATOM 670 C CA . LEU A 1 83 ? -15.184 0.513 21.190 1.00 96.62 83 LEU A CA 1
ATOM 671 C C . LEU A 1 83 ? -16.589 1.105 21.409 1.00 96.62 83 LEU A C 1
ATOM 673 O O . LEU A 1 83 ? -17.123 1.775 20.523 1.00 96.62 83 LEU A O 1
ATOM 677 N N . PRO A 1 84 ? -17.222 0.868 22.575 1.00 91.56 84 PRO A N 1
ATOM 678 C CA . PRO A 1 84 ? -18.619 1.242 22.801 1.00 91.56 84 PRO A CA 1
ATOM 679 C C . PRO A 1 84 ? -18.846 2.758 22.862 1.00 91.56 84 PRO A C 1
ATOM 681 O O . PRO A 1 84 ? -19.972 3.204 22.673 1.00 91.56 84 PRO A O 1
ATOM 684 N N . THR A 1 85 ? -17.799 3.553 23.098 1.00 93.81 85 THR A N 1
ATOM 685 C CA . THR A 1 85 ? -17.890 5.015 23.229 1.00 93.81 85 THR A CA 1
ATOM 686 C C . THR A 1 85 ? -17.750 5.776 21.911 1.00 93.81 85 THR A C 1
ATOM 688 O O . THR A 1 85 ? -17.777 7.004 21.922 1.00 93.81 85 THR A O 1
ATOM 691 N N . LEU A 1 86 ? -17.627 5.080 20.773 1.00 96.31 86 LEU A N 1
ATOM 692 C CA . LEU A 1 86 ? -17.643 5.728 19.460 1.00 96.31 86 LEU A CA 1
ATOM 693 C C . LEU A 1 86 ? -18.986 6.426 19.224 1.00 96.31 86 LEU A C 1
ATOM 695 O O . LEU A 1 86 ? -20.037 5.776 19.232 1.00 96.31 86 LEU A O 1
ATOM 699 N N . SER A 1 87 ? -18.924 7.734 18.973 1.00 96.19 87 SER A N 1
ATOM 700 C CA . SER A 1 87 ? -20.089 8.551 18.636 1.00 96.19 87 SER A CA 1
ATOM 701 C C . SER A 1 87 ? -20.644 8.210 17.249 1.00 96.19 87 SER A C 1
ATOM 703 O O . SER A 1 87 ? -19.970 7.580 16.429 1.00 96.19 87 SER A O 1
ATOM 705 N N . ASP A 1 88 ? -21.856 8.680 16.949 1.00 96.94 88 ASP A N 1
ATOM 706 C CA . ASP A 1 88 ? -22.453 8.542 15.614 1.00 96.94 88 ASP A CA 1
ATOM 707 C C . ASP A 1 88 ? -21.583 9.189 14.524 1.00 96.94 88 ASP A C 1
ATOM 709 O O . ASP A 1 88 ? -21.462 8.656 13.420 1.00 96.94 88 ASP A O 1
ATOM 713 N N . GLU A 1 89 ? -20.915 10.304 14.842 1.00 97.19 89 GLU A N 1
ATOM 714 C CA . GLU A 1 89 ? -19.964 10.958 13.940 1.00 97.19 89 GLU A CA 1
ATOM 715 C C . GLU A 1 89 ? -18.730 10.076 13.692 1.00 97.19 89 GLU A C 1
ATOM 717 O O . GLU A 1 89 ? -18.328 9.886 12.542 1.00 97.19 89 GLU A O 1
ATOM 722 N N . ASP A 1 90 ? -18.150 9.481 14.742 1.00 97.88 90 ASP A N 1
ATOM 723 C CA . ASP A 1 90 ? -16.989 8.594 14.594 1.00 97.88 90 ASP A CA 1
ATOM 724 C C . ASP A 1 90 ? -17.344 7.360 13.750 1.00 97.88 90 ASP A C 1
ATOM 726 O O . ASP A 1 90 ? -16.568 6.951 12.880 1.00 97.88 90 ASP A O 1
ATOM 730 N N . ARG A 1 91 ? -18.545 6.805 13.956 1.00 98.06 91 ARG A N 1
ATOM 731 C CA . ARG A 1 91 ? -19.085 5.679 13.179 1.00 98.06 91 ARG A CA 1
ATOM 732 C C . ARG A 1 91 ? -19.333 6.054 11.723 1.00 98.06 91 ARG A C 1
ATOM 734 O O . ARG A 1 91 ? -19.038 5.255 10.833 1.00 98.06 91 ARG A O 1
ATOM 741 N N . LEU A 1 92 ? -19.829 7.261 11.457 1.00 98.00 92 LEU A N 1
ATOM 742 C CA . LEU A 1 92 ? -20.021 7.776 10.101 1.00 98.00 92 LEU A CA 1
ATOM 743 C C . LEU A 1 92 ? -18.681 7.913 9.363 1.00 98.00 92 LEU A C 1
ATOM 745 O O . LEU A 1 92 ? -18.550 7.440 8.230 1.00 98.00 92 LEU A O 1
ATOM 749 N N . ILE A 1 93 ? -17.679 8.512 10.012 1.00 98.25 93 ILE A N 1
ATOM 750 C CA . ILE A 1 93 ? -16.325 8.680 9.465 1.00 98.25 93 ILE A CA 1
ATOM 751 C C . ILE A 1 93 ? -15.684 7.309 9.203 1.00 98.25 93 ILE A C 1
ATOM 753 O O . ILE A 1 93 ? -15.191 7.057 8.100 1.00 98.25 93 ILE A O 1
ATOM 757 N N . GLY A 1 94 ? -15.743 6.394 10.176 1.00 98.50 94 GLY A N 1
ATOM 758 C CA . GLY A 1 94 ? -15.236 5.027 10.031 1.00 98.50 94 GLY A CA 1
ATOM 759 C C . GLY A 1 94 ? -15.923 4.266 8.893 1.00 98.50 94 GLY A C 1
ATOM 760 O O . GLY A 1 94 ? -15.256 3.699 8.028 1.00 98.50 94 GLY A O 1
ATOM 761 N N . SER A 1 95 ? -17.253 4.334 8.812 1.00 98.56 95 SER A N 1
ATOM 762 C CA . SER A 1 95 ? -18.035 3.702 7.740 1.00 98.56 95 SER A CA 1
ATOM 763 C C . SER A 1 95 ? -17.695 4.267 6.360 1.00 98.56 95 SER A C 1
ATOM 765 O O . SER A 1 95 ? -17.620 3.522 5.377 1.00 98.56 95 SER A O 1
ATOM 767 N N . ARG A 1 96 ? -17.450 5.581 6.258 1.00 98.44 96 ARG A N 1
ATOM 768 C CA . ARG A 1 96 ? -17.006 6.208 5.008 1.00 98.44 96 ARG A CA 1
ATOM 769 C C . ARG A 1 96 ? -15.639 5.679 4.579 1.00 98.44 96 ARG A C 1
ATOM 771 O O . ARG A 1 96 ? -15.497 5.331 3.406 1.00 98.44 96 ARG A O 1
ATOM 778 N N . PHE A 1 97 ? -14.678 5.587 5.497 1.00 98.81 97 PHE A N 1
ATOM 779 C CA . PHE A 1 97 ? -13.352 5.023 5.228 1.00 98.81 97 PHE A CA 1
ATOM 780 C C . PHE A 1 97 ? -13.459 3.584 4.703 1.00 98.81 97 PHE A C 1
ATOM 782 O O . PHE A 1 97 ? -12.975 3.282 3.612 1.00 98.81 97 PHE A O 1
ATOM 789 N N . VAL A 1 98 ? -14.197 2.724 5.413 1.00 98.81 98 VAL A N 1
ATOM 790 C CA . VAL A 1 98 ? -14.430 1.322 5.024 1.00 98.81 98 VAL A CA 1
ATOM 791 C C . VAL A 1 98 ? -15.056 1.222 3.631 1.00 98.81 98 VAL A C 1
ATOM 793 O O . VAL A 1 98 ? -14.596 0.447 2.791 1.00 98.81 98 VAL A O 1
ATOM 796 N N . LYS A 1 99 ? -16.081 2.035 3.343 1.00 98.62 99 LYS A N 1
ATOM 797 C CA . LYS A 1 99 ? -16.745 2.055 2.031 1.00 98.62 99 LYS A CA 1
ATOM 798 C C . LYS A 1 99 ? -15.775 2.396 0.899 1.00 98.62 99 LYS A C 1
ATOM 800 O O . LYS A 1 99 ? -15.858 1.798 -0.174 1.00 98.62 99 LYS A O 1
ATOM 805 N N . VAL A 1 100 ? -14.873 3.352 1.115 1.00 98.69 100 VAL A N 1
ATOM 806 C CA . VAL A 1 100 ? -13.874 3.729 0.108 1.00 98.69 100 VAL A CA 1
ATOM 807 C C . VAL A 1 100 ? -12.829 2.623 -0.063 1.00 98.69 100 VAL A C 1
ATOM 809 O O . VAL A 1 100 ? -12.510 2.307 -1.208 1.00 98.69 100 VAL A O 1
ATOM 812 N N . CYS A 1 101 ? -12.381 1.970 1.017 1.00 98.81 101 CYS A N 1
ATOM 813 C CA . CYS A 1 101 ? -11.492 0.802 0.942 1.00 98.81 101 CYS A CA 1
ATOM 814 C C . CYS A 1 101 ? -12.098 -0.336 0.111 1.00 98.81 101 CYS A C 1
ATOM 816 O O . CYS A 1 101 ? -11.447 -0.820 -0.810 1.00 98.81 101 CYS A O 1
ATOM 818 N N . ARG A 1 102 ? -13.360 -0.713 0.366 1.00 98.62 102 ARG A N 1
ATOM 819 C CA . ARG A 1 102 ? -14.070 -1.749 -0.412 1.00 98.62 102 ARG A CA 1
ATOM 820 C C . ARG A 1 102 ? -14.140 -1.417 -1.896 1.00 98.62 102 ARG A C 1
ATOM 822 O O . ARG A 1 102 ? -13.878 -2.266 -2.741 1.00 98.62 102 ARG A O 1
ATOM 829 N N . ARG A 1 103 ? -14.466 -0.163 -2.219 1.00 98.12 103 ARG A N 1
ATOM 830 C CA . ARG A 1 103 ? -14.519 0.299 -3.608 1.00 98.12 103 ARG A CA 1
ATOM 831 C C . ARG A 1 103 ? -13.140 0.235 -4.271 1.00 98.12 103 ARG A C 1
ATOM 833 O O . ARG A 1 103 ? -13.040 -0.272 -5.379 1.00 98.12 103 ARG A O 1
ATOM 840 N N . LEU A 1 104 ? -12.097 0.718 -3.595 1.00 98.44 104 LEU A N 1
ATOM 841 C CA . LEU A 1 104 ? -10.729 0.701 -4.113 1.00 98.44 104 LEU A CA 1
ATOM 842 C C . LEU A 1 104 ? -10.206 -0.731 -4.312 1.00 98.44 104 LEU A C 1
ATOM 844 O O . LEU A 1 104 ? -9.566 -0.999 -5.322 1.00 98.44 104 LEU A O 1
ATOM 848 N N . ALA A 1 105 ? -10.538 -1.664 -3.414 1.00 98.25 105 ALA A N 1
ATOM 849 C CA . ALA A 1 105 ? -10.187 -3.080 -3.550 1.00 98.25 105 ALA A CA 1
ATOM 850 C C . ALA A 1 105 ? -10.760 -3.726 -4.827 1.00 98.25 105 ALA A C 1
ATOM 852 O O . ALA A 1 105 ? -10.154 -4.649 -5.367 1.00 98.25 105 ALA A O 1
ATOM 853 N N . ALA A 1 106 ? -11.879 -3.209 -5.346 1.00 97.62 106 ALA A N 1
ATOM 854 C CA . ALA A 1 106 ? -12.502 -3.674 -6.586 1.00 97.62 106 ALA A CA 1
ATOM 855 C C . ALA A 1 106 ? -11.947 -3.017 -7.863 1.00 97.62 106 ALA A C 1
ATOM 857 O O . ALA A 1 106 ? -12.324 -3.404 -8.969 1.00 97.62 106 ALA A O 1
ATOM 858 N N . TYR A 1 107 ? -11.078 -2.008 -7.757 1.00 97.62 107 TYR A N 1
ATOM 859 C CA . TYR A 1 107 ? -10.602 -1.281 -8.934 1.00 97.62 107 TYR A CA 1
ATOM 860 C C . TYR A 1 107 ? -9.600 -2.088 -9.752 1.00 97.62 107 TYR A C 1
ATOM 862 O O . TYR A 1 107 ? -8.719 -2.761 -9.214 1.00 97.62 107 TYR A O 1
ATOM 870 N N . SER A 1 108 ? -9.698 -1.967 -11.077 1.00 95.75 108 SER A N 1
ATOM 871 C CA . SER A 1 108 ? -8.829 -2.671 -12.021 1.00 95.75 108 SER A CA 1
ATOM 872 C C . SER A 1 108 ? -7.356 -2.323 -11.828 1.00 95.75 108 SER A C 1
ATOM 874 O O . SER A 1 108 ? -6.541 -3.229 -11.884 1.00 95.75 108 SER A O 1
ATOM 876 N N . ALA A 1 109 ? -7.006 -1.072 -11.508 1.00 95.81 109 ALA A N 1
ATOM 877 C CA . ALA A 1 109 ? -5.616 -0.690 -11.240 1.00 95.81 109 ALA A CA 1
ATOM 878 C C . ALA A 1 109 ? -5.008 -1.400 -10.013 1.00 95.81 109 ALA A C 1
ATOM 880 O O . ALA A 1 109 ? -3.824 -1.709 -10.022 1.00 95.81 109 ALA A O 1
ATOM 881 N N . ILE A 1 110 ? -5.812 -1.709 -8.987 1.00 96.44 110 ILE A N 1
ATOM 882 C CA . ILE A 1 110 ? -5.369 -2.485 -7.811 1.00 96.44 110 ILE A CA 1
ATOM 883 C C . ILE A 1 110 ? -5.293 -3.984 -8.129 1.00 96.44 110 ILE A C 1
ATOM 885 O O . ILE A 1 110 ? -4.473 -4.709 -7.573 1.00 96.44 110 ILE A O 1
ATOM 889 N N . ASN A 1 111 ? -6.148 -4.453 -9.037 1.00 93.25 111 ASN A N 1
ATOM 890 C CA . ASN A 1 111 ? -6.232 -5.853 -9.448 1.00 93.25 111 ASN A CA 1
ATOM 891 C C . ASN A 1 111 ? -5.353 -6.195 -10.663 1.00 93.25 111 ASN A C 1
ATOM 893 O O . ASN A 1 111 ? -5.341 -7.351 -11.090 1.00 93.25 111 ASN A O 1
ATOM 897 N N . ALA A 1 112 ? -4.664 -5.213 -11.244 1.00 87.88 112 ALA A N 1
ATOM 898 C CA . ALA A 1 112 ? -3.857 -5.389 -12.439 1.00 87.88 112 ALA A CA 1
ATOM 899 C C . ALA A 1 112 ? -2.577 -6.173 -12.124 1.00 87.88 112 ALA A C 1
ATOM 901 O O . ALA A 1 112 ? -1.907 -5.938 -11.118 1.00 87.88 112 ALA A O 1
ATOM 902 N N . ASP A 1 113 ? -2.207 -7.077 -13.028 1.00 85.88 113 ASP A N 1
ATOM 903 C CA . ASP A 1 113 ? -0.896 -7.731 -13.036 1.00 85.88 113 ASP A CA 1
ATOM 904 C C . ASP A 1 113 ? 0.101 -6.832 -13.778 1.00 85.88 113 ASP A C 1
ATOM 906 O O . ASP A 1 113 ? 0.544 -7.140 -14.884 1.00 85.88 113 ASP A O 1
ATOM 910 N N . SER A 1 114 ? 0.367 -5.657 -13.201 1.00 88.81 114 SER A N 1
ATOM 911 C CA . SER A 1 114 ? 1.307 -4.694 -13.770 1.00 88.81 114 SER A CA 1
ATOM 912 C C . SER A 1 114 ? 2.738 -5.187 -13.658 1.00 88.81 114 SER A C 1
ATOM 914 O O . SER A 1 114 ? 3.154 -5.701 -12.616 1.00 88.81 114 SER A O 1
ATOM 916 N N . ARG A 1 115 ? 3.506 -5.006 -14.731 1.00 90.81 115 ARG A N 1
ATOM 917 C CA . ARG A 1 115 ? 4.865 -5.534 -14.852 1.00 90.81 115 ARG A CA 1
ATOM 918 C C . ARG A 1 115 ? 5.774 -4.504 -15.488 1.00 90.81 115 ARG A C 1
ATOM 920 O O . ARG A 1 115 ? 5.413 -3.885 -16.479 1.00 90.81 115 ARG A O 1
ATOM 927 N N . LEU A 1 116 ? 6.971 -4.387 -14.937 1.00 91.38 116 LEU A N 1
ATOM 928 C CA . LEU A 1 116 ? 8.068 -3.629 -15.517 1.00 91.38 116 LEU A CA 1
ATOM 929 C C . LEU A 1 116 ? 9.100 -4.631 -16.038 1.00 91.38 116 LEU A C 1
ATOM 931 O O . LEU A 1 116 ? 9.554 -5.501 -15.286 1.00 91.38 116 LEU A O 1
ATOM 935 N N . ARG A 1 117 ? 9.421 -4.560 -17.329 1.00 89.38 117 ARG A N 1
ATOM 936 C CA . ARG A 1 117 ? 10.293 -5.517 -18.018 1.00 89.38 117 ARG A CA 1
ATOM 937 C C . ARG A 1 117 ? 11.465 -4.763 -18.633 1.00 89.38 117 ARG A C 1
ATOM 939 O O . ARG A 1 117 ? 11.249 -3.898 -19.466 1.00 89.38 117 ARG A O 1
ATOM 946 N N . LEU A 1 118 ? 12.685 -5.099 -18.220 1.00 85.69 118 LEU A N 1
ATOM 947 C CA . LEU A 1 118 ? 13.915 -4.625 -18.855 1.00 85.69 118 LEU A CA 1
ATOM 948 C C . LEU A 1 118 ? 14.380 -5.678 -19.860 1.00 85.69 118 LEU A C 1
ATOM 950 O O . LEU A 1 118 ? 14.572 -6.841 -19.494 1.00 85.69 118 LEU A O 1
ATOM 954 N N . PHE A 1 119 ? 14.592 -5.259 -21.099 1.00 83.12 119 PHE A N 1
ATOM 955 C CA . PHE A 1 119 ? 15.220 -6.056 -22.139 1.00 83.12 119 PHE A CA 1
ATOM 956 C C . PHE A 1 119 ? 16.565 -5.438 -22.479 1.00 83.12 119 PHE A C 1
ATOM 958 O O . PHE A 1 119 ? 16.617 -4.275 -22.861 1.00 83.12 119 PHE A O 1
ATOM 965 N N . ASP A 1 120 ? 17.628 -6.225 -22.376 1.00 79.50 120 ASP A N 1
ATOM 966 C CA . ASP A 1 120 ? 18.978 -5.835 -22.770 1.00 79.50 120 ASP A CA 1
ATOM 967 C C . ASP A 1 120 ? 19.440 -6.758 -23.904 1.00 79.50 120 ASP A C 1
ATOM 969 O O . ASP A 1 120 ? 19.505 -7.981 -23.739 1.00 79.50 120 ASP A O 1
ATOM 973 N N . HIS A 1 121 ? 19.709 -6.168 -25.068 1.00 77.69 121 HIS A N 1
ATOM 974 C CA . HIS A 1 121 ? 20.206 -6.856 -26.261 1.00 77.69 121 HIS A CA 1
ATOM 975 C C . HIS A 1 121 ? 21.674 -6.495 -26.559 1.00 77.69 121 HIS A C 1
ATOM 977 O O . HIS A 1 121 ? 22.120 -6.625 -27.699 1.00 77.69 121 HIS A O 1
ATOM 983 N N . GLY A 1 122 ? 22.429 -6.039 -25.552 1.00 73.12 122 GLY A N 1
ATOM 984 C CA . GLY A 1 122 ? 23.843 -5.667 -25.643 1.00 73.12 122 GLY A CA 1
ATOM 985 C C . GLY A 1 122 ? 24.051 -4.253 -26.178 1.00 73.12 122 GLY A C 1
ATOM 986 O O . GLY A 1 122 ? 24.646 -3.422 -25.498 1.00 73.12 122 GLY A O 1
ATOM 987 N N . ASP A 1 123 ? 23.529 -3.973 -27.373 1.00 74.75 123 ASP A N 1
ATOM 988 C CA . ASP A 1 123 ? 23.651 -2.653 -28.012 1.00 74.75 123 ASP A CA 1
ATOM 989 C C . ASP A 1 123 ? 22.462 -1.731 -27.693 1.00 74.75 123 ASP A C 1
ATOM 991 O O . ASP A 1 123 ? 22.555 -0.511 -27.833 1.00 74.75 123 ASP A O 1
ATOM 995 N N . VAL A 1 124 ? 21.328 -2.311 -27.281 1.00 75.50 124 VAL A N 1
ATOM 996 C CA . VAL A 1 124 ? 20.084 -1.591 -26.991 1.00 75.50 124 VAL A CA 1
ATOM 997 C C . VAL A 1 124 ? 19.410 -2.193 -25.763 1.00 75.50 124 VAL A C 1
ATOM 999 O O . VAL A 1 124 ? 19.060 -3.378 -25.752 1.00 75.50 124 VAL A O 1
ATOM 1002 N N . SER A 1 125 ? 19.162 -1.336 -24.775 1.00 81.56 125 SER A N 1
ATOM 1003 C CA . SER A 1 125 ? 18.313 -1.635 -23.626 1.00 81.56 125 SER A CA 1
ATOM 1004 C C . SER A 1 125 ? 16.977 -0.914 -23.766 1.00 81.56 125 SER A C 1
ATOM 1006 O O . SER A 1 125 ? 16.935 0.259 -24.128 1.00 81.56 125 SER A O 1
ATOM 1008 N N . THR A 1 126 ? 15.882 -1.617 -23.493 1.00 84.31 126 THR A N 1
ATOM 1009 C CA . THR A 1 126 ? 14.517 -1.070 -23.510 1.00 84.31 126 THR A CA 1
ATOM 1010 C C . THR A 1 126 ? 13.789 -1.474 -22.240 1.00 84.31 126 THR A C 1
ATOM 1012 O O . THR A 1 126 ? 14.007 -2.567 -21.712 1.00 84.31 126 THR A O 1
ATOM 1015 N N . VAL A 1 127 ? 12.910 -0.604 -21.751 1.00 86.88 127 VAL A N 1
ATOM 1016 C CA . VAL A 1 127 ? 11.994 -0.927 -20.658 1.00 86.88 127 VAL A CA 1
ATOM 1017 C C . VAL A 1 127 ? 10.574 -0.869 -21.179 1.00 86.88 127 VAL A C 1
ATOM 1019 O O . VAL A 1 127 ? 10.159 0.141 -21.733 1.00 86.88 127 VAL A O 1
ATOM 1022 N N . GLU A 1 128 ? 9.826 -1.941 -20.959 1.00 91.69 128 GLU A N 1
ATOM 1023 C CA . GLU A 1 128 ? 8.393 -2.006 -21.216 1.00 91.69 128 GLU A CA 1
ATOM 1024 C C . GLU A 1 128 ? 7.627 -1.990 -19.894 1.00 91.69 128 GLU A C 1
ATOM 1026 O O . GLU A 1 128 ? 8.037 -2.614 -18.905 1.00 91.69 128 GLU A O 1
ATOM 1031 N N . LEU A 1 129 ? 6.476 -1.323 -19.899 1.00 93.94 129 LEU A N 1
ATOM 1032 C CA . LEU A 1 129 ? 5.577 -1.243 -18.759 1.00 93.94 129 LEU A CA 1
ATOM 1033 C C . LEU A 1 129 ? 4.173 -1.719 -19.140 1.00 93.94 129 LEU A C 1
ATOM 1035 O O . LEU A 1 129 ? 3.481 -1.096 -19.941 1.00 93.94 129 LEU A O 1
ATOM 1039 N N . ASP A 1 130 ? 3.717 -2.776 -18.473 1.00 94.19 130 ASP A N 1
ATOM 1040 C CA . ASP A 1 130 ? 2.308 -3.160 -18.450 1.00 94.19 130 ASP A CA 1
ATOM 1041 C C . ASP A 1 130 ? 1.602 -2.333 -17.364 1.00 94.19 130 ASP A C 1
ATOM 1043 O O . ASP A 1 130 ? 1.633 -2.674 -16.175 1.00 94.19 130 ASP A O 1
ATOM 1047 N N . TYR A 1 1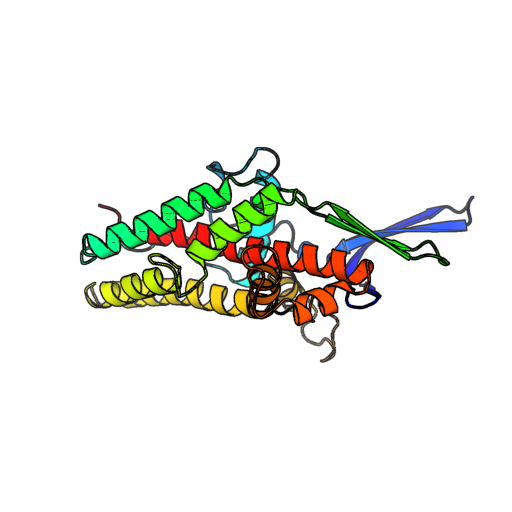31 ? 0.997 -1.212 -17.761 1.00 93.56 131 TYR A N 1
ATOM 1048 C CA . TYR A 1 131 ? 0.334 -0.267 -16.856 1.00 93.56 131 TYR A CA 1
ATOM 1049 C C . TYR A 1 131 ? -1.199 -0.353 -16.938 1.00 93.56 131 TYR A C 1
ATOM 1051 O O . TYR A 1 131 ? -1.736 -0.667 -18.004 1.00 93.56 131 TYR A O 1
ATOM 1059 N N . PRO A 1 132 ? -1.943 -0.051 -15.853 1.00 94.50 132 PRO A N 1
ATOM 1060 C CA . PRO A 1 132 ? -3.375 0.207 -15.953 1.00 94.50 132 PRO A CA 1
ATOM 1061 C C . PRO A 1 132 ? -3.651 1.367 -16.920 1.00 94.50 132 PRO A C 1
ATOM 1063 O O . PRO A 1 132 ? -2.815 2.250 -17.079 1.00 94.50 132 PRO A O 1
ATOM 1066 N N . SER A 1 133 ? -4.838 1.403 -17.530 1.00 95.94 133 SER A N 1
ATOM 1067 C CA . SER A 1 133 ? -5.237 2.569 -18.327 1.00 95.94 133 SER A CA 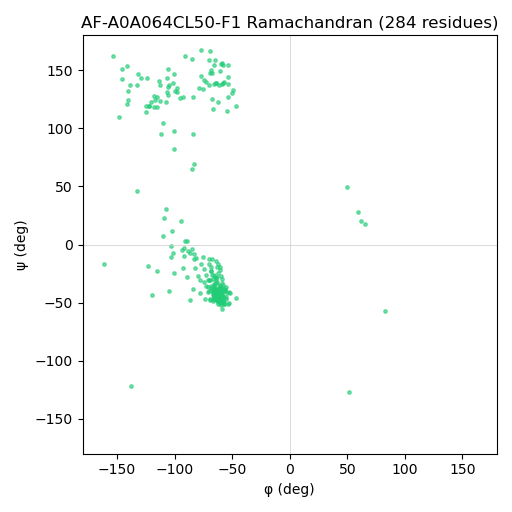1
ATOM 1068 C C . SER A 1 133 ? -5.263 3.843 -17.477 1.00 95.94 133 SER A C 1
ATOM 1070 O O . SER A 1 133 ? -5.488 3.782 -16.264 1.00 95.94 133 SER A O 1
ATOM 1072 N N . ASP A 1 134 ? -5.115 5.003 -18.116 1.00 94.19 134 ASP A N 1
ATOM 1073 C CA . ASP A 1 134 ? -5.139 6.299 -17.427 1.00 94.19 134 ASP A CA 1
ATOM 1074 C C . ASP A 1 134 ? -6.429 6.509 -16.625 1.00 94.19 134 ASP A C 1
ATOM 1076 O O . ASP A 1 134 ? -6.387 6.984 -15.490 1.00 94.19 134 ASP A O 1
ATOM 1080 N N . GLU A 1 135 ? -7.575 6.080 -17.167 1.00 96.50 135 GLU A N 1
ATOM 1081 C CA . GLU A 1 135 ? -8.862 6.089 -16.459 1.00 96.50 135 GLU A CA 1
ATOM 1082 C C . GLU A 1 135 ? -8.803 5.237 -15.183 1.00 96.50 135 GLU A C 1
ATOM 1084 O O . GLU A 1 135 ? -9.181 5.695 -14.100 1.00 96.50 135 GLU A O 1
ATOM 1089 N N . ALA A 1 136 ? -8.300 4.003 -15.293 1.00 96.75 136 ALA A N 1
ATOM 1090 C CA . ALA A 1 136 ? -8.216 3.077 -14.171 1.00 96.75 136 ALA A CA 1
ATOM 1091 C C . ALA A 1 136 ? -7.264 3.593 -13.086 1.00 96.75 136 ALA A C 1
ATOM 1093 O O . ALA A 1 136 ? -7.588 3.538 -11.894 1.00 96.75 136 ALA A O 1
ATOM 1094 N N . PHE A 1 137 ? -6.101 4.108 -13.490 1.00 97.12 137 PHE A N 1
ATOM 1095 C CA . PHE A 1 137 ? -5.123 4.663 -12.567 1.00 97.12 137 PHE A CA 1
ATOM 1096 C C . PHE A 1 137 ? -5.644 5.931 -11.886 1.00 97.12 137 PHE A C 1
ATOM 1098 O O . PHE A 1 137 ? -5.597 6.015 -10.660 1.00 97.12 137 PHE A O 1
ATOM 1105 N N . SER A 1 138 ? -6.222 6.872 -12.636 1.00 96.75 138 SER A N 1
ATOM 1106 C CA . SER A 1 138 ? -6.763 8.125 -12.089 1.00 96.75 138 SER A CA 1
ATOM 1107 C C . SER A 1 138 ? -7.910 7.869 -11.111 1.00 96.75 138 SER A C 1
ATOM 1109 O O . SER A 1 138 ? -7.951 8.456 -10.025 1.00 96.75 138 SER A O 1
ATOM 1111 N N . ALA A 1 139 ? -8.814 6.935 -11.432 1.00 97.12 139 ALA A N 1
ATOM 1112 C CA . ALA A 1 139 ? -9.884 6.534 -10.524 1.00 97.12 139 ALA A CA 1
ATOM 1113 C C . ALA A 1 139 ? -9.321 5.973 -9.208 1.00 97.12 139 ALA A C 1
ATOM 1115 O O . ALA A 1 139 ? -9.769 6.368 -8.124 1.00 97.12 139 ALA A O 1
ATOM 1116 N N . ALA A 1 140 ? -8.320 5.089 -9.286 1.00 97.69 140 ALA A N 1
ATOM 1117 C CA . ALA A 1 140 ? -7.654 4.530 -8.113 1.00 97.69 140 ALA A CA 1
ATOM 1118 C C . ALA A 1 140 ? -6.895 5.579 -7.306 1.00 97.69 140 ALA A C 1
ATOM 1120 O O . ALA A 1 140 ? -7.056 5.612 -6.087 1.00 97.69 140 ALA A O 1
ATOM 1121 N N . ALA A 1 141 ? -6.156 6.474 -7.958 1.00 97.75 141 ALA A N 1
ATOM 1122 C CA . ALA A 1 141 ? -5.454 7.573 -7.309 1.00 97.75 141 ALA A CA 1
ATOM 1123 C C . ALA A 1 141 ? -6.424 8.487 -6.544 1.00 97.75 141 ALA A C 1
ATOM 1125 O O . ALA A 1 141 ? -6.160 8.835 -5.392 1.00 97.75 141 ALA A O 1
ATOM 1126 N N . LEU A 1 142 ? -7.586 8.809 -7.123 1.00 97.31 142 LEU A N 1
ATOM 1127 C CA . LEU A 1 142 ? -8.610 9.621 -6.465 1.00 97.31 142 LEU A CA 1
ATOM 1128 C C . LEU A 1 142 ? -9.224 8.915 -5.247 1.00 97.31 142 LEU A C 1
ATOM 1130 O O . LEU A 1 142 ? -9.362 9.516 -4.180 1.00 97.31 142 LEU A O 1
ATOM 1134 N N . ALA A 1 143 ? -9.596 7.639 -5.376 1.00 98.12 143 ALA A N 1
ATOM 1135 C CA . ALA A 1 143 ? -10.131 6.873 -4.250 1.00 98.12 143 ALA A CA 1
ATOM 1136 C C . ALA A 1 143 ? -9.078 6.666 -3.148 1.00 98.12 143 ALA A C 1
ATOM 1138 O O . ALA A 1 143 ? -9.401 6.757 -1.966 1.00 98.12 143 ALA A O 1
ATOM 1139 N N . PHE A 1 144 ? -7.819 6.453 -3.523 1.00 98.50 144 PHE A N 1
ATOM 1140 C CA . PHE A 1 144 ? -6.696 6.396 -2.598 1.00 98.50 144 PHE A CA 1
ATOM 1141 C C . PHE A 1 144 ? -6.493 7.729 -1.867 1.00 98.50 144 PHE A C 1
ATOM 1143 O O . PHE A 1 144 ? -6.350 7.734 -0.644 1.00 98.50 144 PHE A O 1
ATOM 1150 N N . ARG A 1 145 ? -6.556 8.867 -2.574 1.00 97.38 145 ARG A N 1
ATOM 1151 C CA . ARG A 1 145 ? -6.456 10.209 -1.974 1.00 97.38 145 ARG A CA 1
ATOM 1152 C C . ARG A 1 145 ? -7.482 10.405 -0.860 1.00 97.38 145 ARG A C 1
ATOM 1154 O O . ARG A 1 145 ? -7.101 10.891 0.199 1.00 97.38 145 ARG A O 1
ATOM 1161 N N . GLN A 1 146 ? -8.721 9.941 -1.050 1.00 97.88 146 GLN A N 1
ATOM 1162 C CA . GLN A 1 146 ? -9.783 9.993 -0.029 1.00 97.88 146 GLN A CA 1
ATOM 1163 C C . GLN A 1 146 ? -9.425 9.252 1.271 1.00 97.88 146 GLN A C 1
ATOM 1165 O O . GLN A 1 146 ? -9.898 9.625 2.342 1.00 97.88 146 GLN A O 1
ATOM 1170 N N . LEU A 1 147 ? -8.598 8.206 1.185 1.00 98.44 147 LEU A N 1
ATOM 1171 C CA . LEU A 1 147 ? -8.120 7.433 2.336 1.00 98.44 147 LEU A CA 1
ATOM 1172 C C . LEU A 1 147 ? -6.831 8.006 2.933 1.00 98.44 147 LEU A C 1
ATOM 1174 O O . LEU A 1 147 ? -6.555 7.800 4.114 1.00 98.44 147 LEU A O 1
ATOM 1178 N N . HIS A 1 148 ? -6.017 8.669 2.116 1.00 97.62 148 HIS A N 1
ATOM 1179 C CA . HIS A 1 148 ? -4.632 8.985 2.441 1.00 97.62 148 HIS A CA 1
ATOM 1180 C C . HIS A 1 148 ? -4.407 10.459 2.812 1.00 97.62 148 HIS A C 1
ATOM 1182 O O . HIS A 1 148 ? -3.653 10.733 3.744 1.00 97.62 148 HIS A O 1
ATOM 1188 N N . SER A 1 149 ? -5.051 11.403 2.121 1.00 93.88 149 SER A N 1
ATOM 1189 C CA . SER A 1 149 ? -4.799 12.839 2.288 1.00 93.88 149 SER A CA 1
ATOM 1190 C C . SER A 1 149 ? -5.419 13.393 3.571 1.00 93.88 149 SER A C 1
ATOM 1192 O O . SER A 1 149 ? -6.602 13.197 3.834 1.00 93.88 149 SER A O 1
ATOM 1194 N N . GLY A 1 150 ? -4.652 14.179 4.332 1.00 89.50 150 GLY A N 1
ATOM 1195 C CA . GLY A 1 150 ? -5.144 14.858 5.540 1.00 89.50 150 GLY A CA 1
ATOM 1196 C C . GLY A 1 150 ? -6.246 15.901 5.295 1.00 89.50 150 GLY A C 1
ATOM 1197 O O . GLY A 1 150 ? -6.927 16.294 6.241 1.00 89.50 150 GLY A O 1
ATOM 1198 N N . ASN A 1 151 ? -6.454 16.312 4.040 1.00 89.81 151 ASN A N 1
ATOM 1199 C CA . ASN A 1 151 ? -7.457 17.308 3.650 1.00 89.81 151 ASN A CA 1
ATOM 1200 C C . ASN A 1 151 ? -8.858 16.716 3.428 1.00 89.81 151 ASN A C 1
ATOM 1202 O O . ASN A 1 151 ? -9.797 17.454 3.147 1.00 89.81 151 ASN A O 1
ATOM 1206 N N . GLU A 1 152 ? -9.006 15.398 3.532 1.00 95.31 152 GLU A N 1
ATOM 1207 C CA . GLU A 1 152 ? -10.273 14.694 3.333 1.00 95.31 152 GLU A CA 1
ATOM 1208 C C . GLU A 1 152 ? -11.042 14.557 4.653 1.00 95.31 152 GLU A C 1
ATOM 1210 O O . GLU A 1 152 ? -10.474 14.671 5.744 1.00 95.31 152 GLU A O 1
ATOM 1215 N N . ASP A 1 153 ? -12.342 14.272 4.591 1.00 93.38 153 ASP A N 1
ATOM 1216 C CA . ASP A 1 153 ? -13.190 14.182 5.791 1.00 93.38 153 ASP A CA 1
ATOM 1217 C C . ASP A 1 153 ? -13.061 12.864 6.555 1.00 93.38 153 ASP A C 1
ATOM 1219 O O . ASP A 1 153 ? -13.219 12.842 7.775 1.00 93.38 153 ASP A O 1
ATOM 1223 N N . ALA A 1 154 ? -12.709 11.781 5.862 1.00 97.06 154 ALA A N 1
ATOM 1224 C CA . ALA A 1 154 ? -12.540 10.457 6.458 1.00 97.06 154 ALA A CA 1
ATOM 1225 C C . ALA A 1 154 ? -11.240 9.719 6.054 1.00 97.06 154 ALA A C 1
ATOM 1227 O O . ALA A 1 154 ? -11.309 8.534 5.725 1.00 97.06 154 ALA A O 1
ATOM 1228 N N . PRO A 1 155 ? -10.055 10.361 6.070 1.00 98.12 155 PRO A N 1
ATOM 1229 C CA . PRO A 1 155 ? -8.784 9.703 5.814 1.00 98.12 155 PRO A CA 1
ATOM 1230 C C . PRO A 1 155 ? -8.315 8.903 7.030 1.00 98.12 155 PRO A C 1
ATOM 1232 O O . PRO A 1 155 ? -8.773 9.102 8.162 1.00 98.12 155 PRO A O 1
ATOM 1235 N N . PHE A 1 156 ? -7.310 8.061 6.802 1.00 98.56 156 PHE A N 1
ATOM 1236 C CA . PHE A 1 156 ? -6.648 7.238 7.810 1.00 98.56 156 PHE A CA 1
ATOM 1237 C C . PHE A 1 156 ? -6.297 8.028 9.076 1.00 98.56 156 PHE A C 1
ATOM 1239 O O . PHE A 1 156 ? -6.567 7.570 10.184 1.00 98.56 156 PHE A O 1
ATOM 1246 N N . ASP A 1 157 ? -5.730 9.230 8.934 1.00 98.31 157 ASP A N 1
ATOM 1247 C CA . ASP A 1 157 ? -5.268 10.014 10.081 1.00 98.31 157 ASP A CA 1
ATOM 1248 C C . ASP A 1 157 ? -6.409 10.557 10.955 1.00 98.31 157 ASP A C 1
ATOM 1250 O O . ASP A 1 157 ? -6.246 10.643 12.175 1.00 98.31 157 ASP A O 1
ATOM 1254 N N . LYS A 1 158 ? -7.584 10.847 10.377 1.00 98.50 158 LYS A N 1
ATOM 1255 C CA . LYS A 1 158 ? -8.776 11.204 11.162 1.00 98.50 158 LYS A CA 1
ATOM 1256 C C . LYS A 1 158 ? -9.357 9.964 11.842 1.00 98.50 158 LYS A C 1
ATOM 1258 O O . LYS A 1 158 ? -9.586 9.993 13.050 1.00 98.50 158 LYS A O 1
ATOM 1263 N N . VAL A 1 159 ? -9.512 8.860 11.106 1.00 98.50 159 VAL A N 1
ATOM 1264 C CA . VAL A 1 159 ? -10.063 7.597 11.634 1.00 98.50 159 VAL A CA 1
ATOM 1265 C C . VAL A 1 159 ? -9.207 7.053 12.780 1.00 98.50 159 VAL A C 1
ATOM 1267 O O . VAL A 1 159 ? -9.731 6.796 13.863 1.00 98.50 159 VAL A O 1
ATOM 1270 N N . LYS A 1 160 ? -7.881 6.949 12.602 1.00 98.06 160 LYS A N 1
ATOM 1271 C CA . LYS A 1 160 ? -6.968 6.486 13.664 1.00 98.06 160 LYS A CA 1
ATOM 1272 C C . LYS A 1 160 ? -7.077 7.368 14.914 1.00 98.06 160 LYS A C 1
ATOM 1274 O O . LYS A 1 160 ? -6.999 6.857 16.027 1.00 98.06 160 LYS A O 1
ATOM 1279 N N . GLY A 1 161 ? -7.252 8.682 14.733 1.00 98.12 161 GLY A N 1
ATOM 1280 C CA . GLY A 1 161 ? -7.384 9.641 15.826 1.00 98.12 161 GLY A CA 1
ATOM 1281 C C . GLY A 1 161 ? -8.630 9.367 16.665 1.00 98.12 161 GLY A C 1
ATOM 1282 O O . GLY A 1 161 ? -8.536 9.325 17.892 1.00 98.12 161 GLY A O 1
ATOM 1283 N N . ARG A 1 162 ? -9.767 9.094 16.009 1.00 98.12 162 ARG A N 1
ATOM 128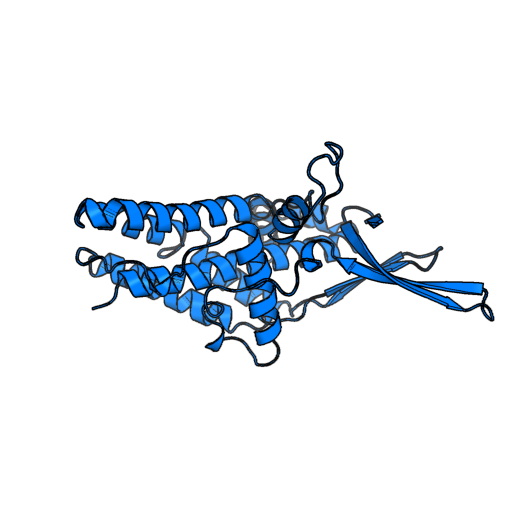4 C CA . ARG A 1 162 ? -11.015 8.709 16.688 1.00 98.12 162 ARG A CA 1
ATOM 1285 C C . ARG A 1 162 ? -10.866 7.389 17.446 1.00 98.12 162 ARG A C 1
ATOM 1287 O O . ARG A 1 162 ? -11.249 7.317 18.610 1.00 98.12 162 ARG A O 1
ATOM 1294 N N . LEU A 1 163 ? -10.216 6.387 16.847 1.00 98.44 163 LEU A N 1
ATOM 1295 C CA . LEU A 1 163 ? -9.953 5.109 17.518 1.00 98.44 163 LEU A CA 1
ATOM 1296 C C . LEU A 1 163 ? -9.073 5.281 18.766 1.00 98.44 163 LEU A C 1
ATOM 1298 O O . LEU A 1 163 ? -9.438 4.803 19.837 1.00 98.44 163 LEU A O 1
ATOM 1302 N N . PHE A 1 164 ? -7.951 6.007 18.677 1.00 98.12 164 PHE A N 1
ATOM 1303 C CA . PHE A 1 164 ? -7.106 6.279 19.851 1.00 98.12 164 PHE A CA 1
ATOM 1304 C C . PHE A 1 164 ? -7.842 7.045 20.949 1.00 98.12 164 PHE A C 1
ATOM 1306 O O . PHE A 1 164 ? -7.581 6.817 22.132 1.00 98.12 164 PHE A O 1
ATOM 1313 N N . GLN A 1 165 ? -8.737 7.960 20.576 1.00 97.44 165 GLN A N 1
ATOM 1314 C CA . GLN A 1 165 ? -9.544 8.690 21.542 1.00 97.44 165 GLN A CA 1
ATOM 1315 C C . GLN A 1 165 ? -10.517 7.751 22.265 1.00 97.44 165 GLN A C 1
ATOM 1317 O O . GLN A 1 165 ? -10.516 7.742 23.492 1.00 97.44 165 GLN A O 1
ATOM 1322 N N . ALA A 1 166 ? -11.255 6.911 21.537 1.00 96.94 166 ALA A N 1
ATOM 1323 C CA . ALA A 1 166 ? -12.204 5.959 22.120 1.00 96.94 166 ALA A CA 1
ATOM 1324 C C . ALA A 1 166 ? -11.525 4.870 22.980 1.00 96.94 166 ALA A C 1
ATOM 1326 O O . ALA A 1 166 ? -12.086 4.404 23.972 1.00 96.94 166 ALA A O 1
ATOM 1327 N N . LEU A 1 167 ? -10.266 4.514 22.691 1.00 96.69 167 LEU A N 1
ATOM 1328 C CA . LEU A 1 167 ? -9.484 3.605 23.544 1.00 96.69 167 LEU A CA 1
ATOM 1329 C C . LEU A 1 167 ? -9.262 4.128 24.973 1.00 96.69 167 LEU A C 1
ATOM 1331 O O . LEU A 1 167 ? -8.940 3.341 25.869 1.00 96.69 167 LEU A O 1
ATOM 1335 N N . LYS A 1 168 ? -9.414 5.434 25.221 1.00 94.50 168 LYS A N 1
ATOM 1336 C CA . LYS A 1 168 ? -9.282 6.009 26.570 1.00 94.50 168 LYS A CA 1
ATOM 1337 C C . LYS A 1 168 ? -10.427 5.608 27.499 1.00 94.50 168 LYS A C 1
ATOM 1339 O O . LYS A 1 168 ? -10.237 5.677 28.714 1.00 94.50 168 LYS A O 1
ATOM 1344 N N . ASP A 1 169 ? -11.535 5.119 26.951 1.00 92.69 169 ASP A N 1
ATOM 1345 C CA . ASP A 1 169 ? -12.752 4.840 27.713 1.00 92.69 169 ASP A CA 1
ATOM 1346 C C . ASP A 1 169 ? -12.967 3.345 27.997 1.00 92.69 169 ASP A C 1
ATOM 1348 O O . ASP A 1 169 ? -13.803 2.990 28.825 1.00 92.69 169 ASP A O 1
ATOM 1352 N N . ILE A 1 170 ? -12.189 2.453 27.372 1.00 93.44 170 ILE A N 1
ATOM 1353 C CA . ILE A 1 170 ? -12.253 1.006 27.646 1.00 93.44 170 ILE A CA 1
ATOM 1354 C C . ILE A 1 170 ? -11.387 0.609 28.862 1.00 93.44 170 ILE A C 1
ATOM 1356 O O . ILE A 1 170 ? -10.450 1.348 29.212 1.00 93.44 170 ILE A O 1
ATOM 1360 N N . PRO A 1 171 ? -11.643 -0.551 29.508 1.00 94.12 171 PRO A N 1
ATOM 1361 C CA . PRO A 1 171 ? -10.883 -1.014 30.671 1.00 94.12 171 PRO A CA 1
ATOM 1362 C C . PRO A 1 171 ? -9.369 -1.067 30.430 1.00 94.12 171 PRO A C 1
ATOM 1364 O O . PRO A 1 171 ? -8.901 -1.419 29.348 1.00 94.12 171 PRO A O 1
ATOM 1367 N N . ALA A 1 172 ? -8.576 -0.750 31.459 1.00 92.00 172 ALA A N 1
ATOM 1368 C CA . ALA A 1 172 ? -7.116 -0.659 31.344 1.00 92.00 172 ALA A CA 1
ATOM 1369 C C . ALA A 1 172 ? -6.448 -1.969 30.874 1.00 92.00 172 ALA A C 1
ATOM 1371 O O . ALA A 1 172 ? -5.454 -1.926 30.145 1.00 92.00 172 ALA A O 1
ATOM 1372 N N . SER A 1 173 ? -7.010 -3.120 31.261 1.00 88.12 173 SER A N 1
ATOM 1373 C CA . SER A 1 173 ? -6.566 -4.456 30.843 1.00 88.12 173 SER A CA 1
ATOM 1374 C C . SER A 1 173 ? -6.658 -4.657 29.327 1.00 88.12 173 SER A C 1
ATOM 1376 O O . SER A 1 173 ? -5.727 -5.187 28.725 1.00 88.12 173 SER A O 1
ATOM 1378 N N . GLU A 1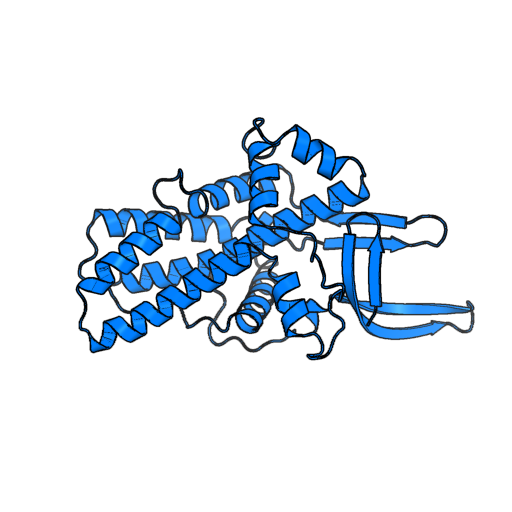 174 ? -7.734 -4.184 28.698 1.00 92.56 174 GLU A N 1
ATOM 1379 C CA . GLU A 1 174 ? -7.975 -4.299 27.252 1.00 92.56 174 GLU A CA 1
ATOM 1380 C C . GLU A 1 174 ? -7.269 -3.187 26.469 1.00 92.56 174 GLU A C 1
ATOM 1382 O O . GLU A 1 174 ? -6.652 -3.426 25.425 1.00 92.56 174 GLU A O 1
ATOM 1387 N N . ARG A 1 175 ? -7.264 -1.973 27.032 1.00 95.69 175 ARG A N 1
ATOM 1388 C CA . ARG A 1 175 ? -6.651 -0.772 26.456 1.00 95.69 175 ARG A CA 1
ATOM 1389 C C . ARG A 1 175 ? -5.205 -0.982 26.035 1.00 95.69 175 ARG A C 1
ATOM 1391 O O . ARG A 1 175 ? -4.801 -0.467 24.993 1.00 95.69 175 ARG A O 1
ATOM 1398 N N . LYS A 1 176 ? -4.404 -1.691 26.836 1.00 95.44 176 LYS A N 1
ATOM 1399 C CA . LYS A 1 176 ? -2.981 -1.915 26.534 1.00 95.44 176 LYS A CA 1
ATOM 1400 C C . LYS A 1 176 ? -2.800 -2.737 25.254 1.00 95.44 176 LYS A C 1
ATOM 1402 O O . LYS A 1 176 ? -2.016 -2.343 24.394 1.00 95.44 176 LYS A O 1
ATOM 1407 N N . SER A 1 177 ? -3.536 -3.841 25.123 1.00 94.75 177 SER A N 1
ATOM 1408 C CA . SER A 1 177 ? -3.473 -4.721 23.947 1.00 94.75 177 SER A CA 1
ATOM 1409 C C . SER A 1 177 ? -4.005 -4.023 22.691 1.00 94.75 177 SER A C 1
ATOM 1411 O O . SER A 1 177 ? -3.371 -4.044 21.634 1.00 94.75 177 SER A O 1
ATOM 1413 N N . ALA A 1 178 ? -5.125 -3.310 22.828 1.00 96.81 178 ALA A N 1
ATOM 1414 C CA . ALA A 1 178 ? -5.738 -2.563 21.736 1.00 96.81 178 ALA A CA 1
ATOM 1415 C C . ALA A 1 178 ? -4.844 -1.416 21.235 1.00 96.81 178 ALA A C 1
ATOM 1417 O O . ALA A 1 178 ? -4.650 -1.261 20.031 1.00 96.81 178 ALA A O 1
ATOM 1418 N N . ASN A 1 179 ? -4.217 -0.659 22.145 1.00 97.50 179 ASN A N 1
ATOM 1419 C CA . ASN A 1 179 ? -3.241 0.365 21.763 1.00 97.50 179 ASN A CA 1
ATOM 1420 C C . ASN A 1 179 ? -2.031 -0.237 21.051 1.00 97.50 179 ASN A C 1
ATOM 1422 O O . ASN A 1 179 ? -1.600 0.313 20.044 1.00 97.50 179 ASN A O 1
ATOM 1426 N N . ALA A 1 180 ? -1.487 -1.352 21.548 1.00 97.06 180 ALA A N 1
ATOM 1427 C CA . ALA A 1 180 ? -0.359 -2.017 20.900 1.00 97.06 180 ALA A CA 1
ATOM 1428 C C . ALA A 1 180 ? -0.716 -2.456 19.473 1.00 97.06 180 ALA A C 1
ATOM 1430 O O . ALA A 1 180 ? 0.055 -2.213 18.548 1.00 97.06 180 ALA A O 1
ATOM 1431 N N . THR A 1 181 ? -1.911 -3.021 19.291 1.00 97.88 181 THR A N 1
ATOM 1432 C CA . THR A 1 181 ? -2.445 -3.389 17.976 1.00 97.88 181 THR A CA 1
ATOM 1433 C C . THR A 1 181 ? -2.541 -2.167 17.065 1.00 97.88 181 THR A C 1
ATOM 1435 O O . THR A 1 181 ? -1.923 -2.144 16.004 1.00 97.88 181 THR A O 1
ATOM 1438 N N . LEU A 1 182 ? -3.238 -1.112 17.497 1.00 98.12 182 LEU A N 1
ATOM 1439 C CA . LEU A 1 182 ? -3.435 0.096 16.694 1.00 98.12 182 LEU A CA 1
ATOM 1440 C C . LEU A 1 182 ? -2.102 0.776 16.328 1.00 98.12 182 LEU A C 1
ATOM 1442 O O . LEU A 1 182 ? -1.918 1.215 15.193 1.00 98.12 182 LEU A O 1
ATOM 1446 N N . GLN A 1 183 ? -1.138 0.806 17.253 1.00 98.44 183 GLN A N 1
ATOM 1447 C CA . GLN A 1 183 ? 0.198 1.356 17.009 1.00 98.44 183 GLN A CA 1
ATOM 1448 C C . GLN A 1 183 ? 1.000 0.557 15.976 1.00 98.44 183 GLN A C 1
ATOM 1450 O O . GLN A 1 183 ? 1.741 1.161 15.202 1.00 98.44 183 GLN A O 1
ATOM 1455 N N . GLN A 1 184 ? 0.850 -0.769 15.907 1.00 98.56 184 GLN A N 1
ATOM 1456 C CA . GLN A 1 184 ? 1.527 -1.572 14.881 1.00 98.56 184 GLN A CA 1
ATOM 1457 C C . GLN A 1 184 ? 1.045 -1.212 13.471 1.00 98.56 184 GLN A C 1
ATOM 1459 O O . GLN A 1 184 ? 1.871 -0.975 12.589 1.00 98.56 184 GLN A O 1
ATOM 1464 N N . TRP A 1 185 ? -0.269 -1.063 13.275 1.00 98.62 185 TRP A N 1
ATOM 1465 C CA . TRP A 1 185 ? -0.841 -0.617 11.998 1.00 98.62 185 TRP A CA 1
ATOM 1466 C C . TRP A 1 185 ? -0.379 0.794 11.614 1.00 98.62 185 TRP A C 1
ATOM 1468 O O . TRP A 1 185 ? -0.003 1.041 10.467 1.00 98.62 185 TRP A O 1
ATOM 1478 N N . VAL A 1 186 ? -0.344 1.719 12.578 1.00 98.50 186 VAL A N 1
ATOM 1479 C CA . VAL A 1 186 ? 0.150 3.090 12.358 1.00 98.50 186 VAL A CA 1
ATOM 1480 C C . VAL A 1 186 ? 1.643 3.104 12.025 1.00 98.50 186 VAL A C 1
ATOM 1482 O O . VAL A 1 186 ? 2.060 3.825 11.119 1.00 98.50 186 VAL A O 1
ATOM 1485 N N . SER A 1 187 ? 2.448 2.287 12.706 1.00 98.69 187 SER A N 1
ATOM 1486 C CA . SER A 1 187 ? 3.881 2.156 12.430 1.00 98.69 187 SER A CA 1
ATOM 1487 C C . SER A 1 187 ? 4.138 1.575 11.038 1.00 98.69 187 SER A C 1
ATOM 1489 O O . SER A 1 187 ? 4.988 2.091 10.310 1.00 98.69 187 SER A O 1
ATOM 1491 N N . ALA A 1 188 ? 3.378 0.554 10.632 1.00 98.75 188 ALA A N 1
ATOM 1492 C CA . ALA A 1 188 ? 3.456 -0.010 9.288 1.00 98.75 188 ALA A CA 1
ATOM 1493 C C . ALA A 1 188 ? 3.107 1.031 8.215 1.00 98.75 188 ALA A C 1
ATOM 1495 O O . ALA A 1 188 ? 3.855 1.162 7.246 1.00 98.75 188 ALA A O 1
ATOM 1496 N N . ARG A 1 189 ? 2.057 1.846 8.422 1.00 98.62 189 ARG A N 1
ATOM 1497 C CA . ARG A 1 189 ? 1.750 2.976 7.525 1.00 98.62 189 ARG A CA 1
ATOM 1498 C C . ARG A 1 189 ? 2.925 3.937 7.425 1.00 98.62 189 ARG A C 1
ATOM 1500 O O . ARG A 1 189 ? 3.348 4.252 6.320 1.00 98.62 189 ARG A O 1
ATOM 1507 N N . GLY A 1 190 ? 3.461 4.377 8.564 1.00 98.50 190 GLY A N 1
ATOM 1508 C CA . GLY A 1 190 ? 4.586 5.310 8.592 1.00 98.50 190 GLY A CA 1
ATOM 1509 C C . GLY A 1 190 ? 5.789 4.784 7.808 1.00 98.50 190 GLY A C 1
ATOM 1510 O O . GLY A 1 190 ? 6.400 5.529 7.050 1.00 98.50 190 GLY A O 1
ATOM 1511 N N . LYS A 1 191 ? 6.093 3.485 7.909 1.00 98.62 191 LYS A N 1
ATOM 1512 C CA . LYS A 1 191 ? 7.157 2.859 7.110 1.00 98.62 191 LYS A CA 1
ATOM 1513 C C . LYS A 1 191 ? 6.830 2.846 5.613 1.00 98.62 191 LYS A C 1
ATOM 1515 O O . LYS A 1 191 ? 7.691 3.218 4.826 1.00 98.62 191 LYS A O 1
ATOM 1520 N N . LEU A 1 192 ? 5.600 2.495 5.232 1.00 98.62 192 LEU A N 1
ATOM 1521 C CA . LEU A 1 192 ? 5.159 2.465 3.829 1.00 98.62 192 LEU A CA 1
ATOM 1522 C C . LEU A 1 192 ? 5.053 3.848 3.171 1.00 98.62 192 LEU A C 1
ATOM 1524 O O . LEU A 1 192 ? 5.126 3.939 1.953 1.00 98.62 192 LEU A O 1
ATOM 1528 N N . MET A 1 193 ? 4.905 4.923 3.947 1.00 98.12 193 MET A N 1
ATOM 1529 C CA . MET A 1 193 ? 5.003 6.295 3.427 1.00 98.12 193 MET A CA 1
ATOM 1530 C C . MET A 1 193 ? 6.450 6.682 3.085 1.00 98.12 193 MET A C 1
ATOM 1532 O O . MET A 1 193 ? 6.679 7.519 2.219 1.00 98.12 193 MET A O 1
ATOM 1536 N N . ASN A 1 194 ? 7.438 6.067 3.743 1.00 98.06 194 ASN A N 1
ATOM 1537 C CA . ASN A 1 194 ? 8.853 6.412 3.582 1.00 98.06 194 ASN A CA 1
ATOM 1538 C C . ASN A 1 194 ? 9.618 5.452 2.661 1.00 98.06 194 ASN A C 1
ATOM 1540 O O . ASN A 1 194 ? 10.640 5.839 2.104 1.00 98.06 194 ASN A O 1
ATOM 1544 N N . GLN A 1 195 ? 9.158 4.208 2.506 1.00 97.88 195 GLN A N 1
ATOM 1545 C CA . GLN A 1 195 ? 9.807 3.186 1.682 1.00 97.88 195 GLN A CA 1
ATOM 1546 C C . GLN A 1 195 ? 8.766 2.275 1.031 1.00 97.88 195 GLN A C 1
ATOM 1548 O O . GLN A 1 195 ? 7.775 1.913 1.669 1.00 97.88 195 GLN A O 1
ATOM 1553 N N . LEU A 1 196 ? 9.009 1.855 -0.215 1.00 98.19 196 LEU A N 1
ATOM 1554 C CA . LEU A 1 196 ? 8.168 0.847 -0.861 1.00 98.19 196 LEU A CA 1
ATOM 1555 C C . LEU A 1 196 ? 8.184 -0.469 -0.073 1.00 98.19 196 LEU A C 1
ATOM 1557 O O . LEU A 1 196 ? 9.193 -0.849 0.533 1.00 98.19 196 LEU A O 1
ATOM 1561 N N . LEU A 1 197 ? 7.071 -1.206 -0.130 1.00 98.25 197 LEU A N 1
ATOM 1562 C CA . LEU A 1 197 ? 6.966 -2.532 0.482 1.00 98.25 197 LEU A CA 1
ATOM 1563 C C . LEU A 1 197 ? 8.054 -3.471 -0.060 1.00 98.25 197 LEU A C 1
ATOM 1565 O O . LEU A 1 197 ? 8.666 -4.218 0.701 1.00 98.25 197 LEU A O 1
ATOM 1569 N N . GLU A 1 198 ? 8.332 -3.383 -1.360 1.00 97.00 198 GLU A N 1
ATOM 1570 C CA . GLU A 1 198 ? 9.410 -4.079 -2.058 1.00 97.00 198 GLU A CA 1
ATOM 1571 C C . GLU A 1 198 ? 10.755 -3.848 -1.373 1.00 97.00 198 GLU A C 1
ATOM 1573 O O . GLU A 1 198 ? 11.446 -4.811 -1.052 1.00 97.00 198 GLU A O 1
ATOM 1578 N N . THR A 1 199 ? 11.107 -2.591 -1.101 1.00 97.00 199 THR A N 1
ATOM 1579 C CA . THR A 1 199 ? 12.375 -2.213 -0.468 1.00 97.00 199 THR A CA 1
ATOM 1580 C C . THR A 1 199 ? 12.458 -2.729 0.965 1.00 97.00 199 THR A C 1
ATOM 1582 O O . THR A 1 199 ? 13.499 -3.245 1.376 1.00 97.00 199 THR A O 1
ATOM 1585 N N . ILE A 1 200 ? 11.364 -2.639 1.730 1.00 97.62 200 ILE A N 1
ATOM 1586 C CA . ILE A 1 200 ? 11.303 -3.130 3.115 1.00 97.62 200 ILE A CA 1
ATOM 1587 C C . ILE A 1 200 ? 11.519 -4.648 3.157 1.00 97.62 200 ILE A C 1
ATOM 1589 O O . ILE A 1 200 ? 12.340 -5.135 3.939 1.00 97.62 200 ILE A O 1
ATOM 1593 N N . VAL A 1 201 ? 10.819 -5.397 2.300 1.00 97.31 201 VAL A N 1
ATOM 1594 C CA . VAL A 1 201 ? 10.957 -6.858 2.200 1.00 97.31 201 VAL A CA 1
ATOM 1595 C C . VAL A 1 201 ? 12.349 -7.233 1.707 1.00 97.31 201 VAL A C 1
ATOM 1597 O O . VAL A 1 201 ? 12.999 -8.080 2.316 1.00 97.31 201 VAL A O 1
ATOM 1600 N N . CYS A 1 202 ? 12.840 -6.566 0.661 1.00 94.44 202 CYS A N 1
ATOM 1601 C CA . CYS A 1 202 ? 14.174 -6.776 0.111 1.00 94.44 202 CYS A CA 1
ATOM 1602 C C . CYS A 1 202 ? 15.255 -6.607 1.188 1.00 94.44 202 CYS A C 1
ATOM 1604 O O . CYS A 1 202 ? 16.144 -7.447 1.302 1.00 94.44 202 CYS A O 1
ATOM 1606 N N . ARG A 1 203 ? 15.151 -5.559 2.015 1.00 93.12 203 ARG A N 1
ATOM 1607 C CA . ARG A 1 203 ? 16.080 -5.293 3.121 1.00 93.12 203 ARG A CA 1
ATOM 1608 C C . ARG A 1 203 ? 16.000 -6.339 4.223 1.00 93.12 203 ARG A C 1
ATOM 1610 O O . ARG A 1 203 ? 17.030 -6.761 4.733 1.00 93.12 203 ARG A O 1
ATOM 1617 N N . LYS A 1 204 ? 14.792 -6.767 4.588 1.00 93.62 204 LYS A N 1
ATOM 1618 C CA . LYS A 1 204 ? 14.591 -7.781 5.633 1.00 93.62 204 LYS A CA 1
ATOM 1619 C C . LYS A 1 204 ? 15.050 -9.179 5.189 1.00 93.62 204 LYS A C 1
ATOM 1621 O O . LYS A 1 204 ? 15.510 -9.945 6.031 1.00 93.62 204 LYS A O 1
ATOM 1626 N N . ALA A 1 205 ? 14.961 -9.480 3.893 1.00 91.62 205 ALA A N 1
ATOM 1627 C CA . ALA A 1 205 ? 15.406 -10.743 3.303 1.00 91.62 205 ALA A CA 1
ATOM 1628 C C . ALA A 1 205 ? 16.913 -10.793 3.000 1.00 91.62 205 ALA A C 1
ATOM 1630 O O . ALA A 1 205 ? 17.466 -11.880 2.832 1.00 91.62 205 ALA A O 1
ATOM 1631 N N . ALA A 1 206 ? 17.577 -9.640 2.896 1.00 86.25 206 ALA A N 1
ATOM 1632 C CA . ALA A 1 206 ? 18.999 -9.571 2.592 1.00 86.25 206 ALA A CA 1
ATOM 1633 C C . ALA A 1 206 ? 19.882 -10.077 3.755 1.00 86.25 206 ALA A C 1
ATOM 1635 O O . ALA A 1 206 ? 19.446 -10.103 4.911 1.00 86.25 206 ALA A O 1
ATOM 1636 N N . PRO A 1 207 ? 21.139 -10.475 3.476 1.00 80.62 207 PRO A N 1
ATOM 1637 C CA . PRO A 1 207 ? 22.089 -10.877 4.512 1.00 80.62 207 PRO A CA 1
ATOM 1638 C C . PRO A 1 207 ? 22.311 -9.773 5.557 1.00 80.62 207 PRO A C 1
ATOM 1640 O O . PRO A 1 207 ? 22.432 -8.601 5.209 1.00 80.62 207 PRO A O 1
ATOM 1643 N N . ARG A 1 208 ? 22.413 -10.154 6.839 1.00 73.88 208 ARG A N 1
ATOM 1644 C CA . ARG A 1 208 ? 22.549 -9.208 7.967 1.00 73.88 208 ARG A CA 1
ATOM 1645 C C . ARG A 1 208 ? 23.833 -8.370 7.934 1.00 73.88 208 ARG A C 1
ATOM 1647 O O . ARG A 1 208 ? 23.807 -7.247 8.418 1.00 73.88 208 ARG A O 1
ATOM 1654 N N . ASP A 1 209 ? 24.896 -8.894 7.325 1.00 76.44 209 ASP A N 1
ATOM 1655 C CA . ASP A 1 209 ? 26.224 -8.266 7.255 1.00 76.44 209 ASP A CA 1
ATOM 1656 C C . ASP A 1 209 ? 26.546 -7.736 5.843 1.00 76.44 209 ASP A C 1
ATOM 1658 O O . ASP A 1 209 ? 27.692 -7.763 5.393 1.00 76.44 209 ASP A O 1
ATOM 1662 N N . GLY A 1 210 ? 25.521 -7.313 5.095 1.00 69.50 210 GLY A N 1
ATOM 1663 C CA . GLY A 1 210 ? 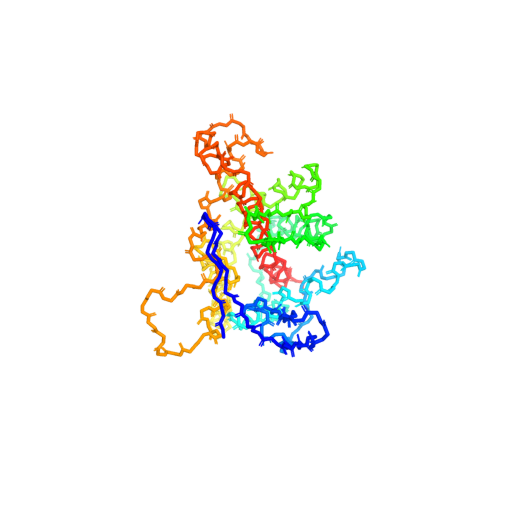25.715 -6.662 3.799 1.00 69.50 210 GLY A CA 1
ATOM 1664 C C . GLY A 1 210 ? 26.424 -5.302 3.929 1.00 69.50 210 GLY A C 1
ATOM 1665 O O . GLY A 1 210 ? 26.332 -4.660 4.978 1.00 69.50 210 GLY A O 1
ATOM 1666 N N . PRO A 1 211 ? 27.125 -4.836 2.880 1.00 74.06 211 PRO A N 1
ATOM 1667 C CA . PRO A 1 211 ? 27.715 -3.499 2.858 1.00 74.06 211 PRO A CA 1
ATOM 1668 C C . PRO A 1 211 ? 26.654 -2.396 3.039 1.00 74.06 211 PRO A C 1
ATOM 1670 O O . PRO A 1 211 ? 25.466 -2.597 2.785 1.00 74.06 211 PRO A O 1
ATOM 1673 N N . SER A 1 212 ? 27.064 -1.217 3.514 1.00 74.56 212 SER A N 1
ATOM 1674 C CA . SER A 1 212 ? 26.137 -0.125 3.860 1.00 74.56 212 SER A CA 1
ATOM 1675 C C . SER A 1 212 ? 25.379 0.456 2.662 1.00 74.56 212 SER A C 1
ATOM 1677 O O . SER A 1 212 ? 24.281 0.982 2.829 1.00 74.56 212 SER A O 1
ATOM 1679 N N . ASP A 1 213 ? 25.960 0.352 1.472 1.00 75.88 213 ASP A N 1
ATOM 1680 C CA . ASP A 1 213 ? 25.446 0.806 0.177 1.00 75.88 213 ASP A CA 1
ATOM 1681 C C . ASP A 1 213 ? 24.717 -0.306 -0.592 1.00 75.88 213 ASP A C 1
ATOM 1683 O O . ASP A 1 213 ? 24.556 -0.228 -1.806 1.00 75.88 213 ASP A O 1
ATOM 1687 N N . PHE A 1 214 ? 24.264 -1.354 0.104 1.00 80.00 214 PHE A N 1
ATOM 1688 C CA . PHE A 1 214 ? 23.611 -2.484 -0.542 1.00 80.00 214 PHE A CA 1
ATOM 1689 C C . PHE A 1 214 ? 22.438 -2.025 -1.434 1.00 80.00 214 PHE A C 1
ATOM 1691 O O . PHE A 1 214 ? 21.538 -1.321 -0.952 1.00 80.00 214 PHE A O 1
ATOM 1698 N N . PRO A 1 215 ? 22.407 -2.432 -2.715 1.00 85.50 215 PRO A N 1
ATOM 1699 C CA . PRO A 1 215 ? 21.492 -1.875 -3.705 1.00 85.50 215 PRO A CA 1
ATOM 1700 C C . PRO A 1 215 ? 20.116 -2.546 -3.617 1.00 85.50 215 PRO A C 1
ATOM 1702 O O . PRO A 1 215 ? 19.706 -3.337 -4.467 1.00 85.50 215 PRO A O 1
ATOM 1705 N N . TYR A 1 216 ? 19.403 -2.277 -2.523 1.00 91.62 216 TYR A N 1
ATOM 1706 C CA . TYR A 1 216 ? 18.041 -2.764 -2.329 1.00 91.62 216 TYR A CA 1
ATOM 1707 C C . TYR A 1 216 ? 17.134 -2.266 -3.457 1.00 91.62 216 TYR A C 1
ATOM 1709 O O . TYR A 1 216 ? 17.180 -1.088 -3.808 1.00 91.62 216 TYR A O 1
ATOM 1717 N N . SER A 1 217 ? 16.261 -3.142 -3.964 1.00 93.69 217 SER A N 1
ATOM 1718 C CA . SER A 1 217 ? 15.284 -2.776 -4.992 1.00 93.69 217 SER A CA 1
ATOM 1719 C C . SER A 1 217 ? 14.512 -1.517 -4.586 1.00 93.69 217 SER A C 1
ATOM 1721 O O . SER A 1 217 ? 13.969 -1.455 -3.474 1.00 93.69 217 SER A O 1
ATOM 1723 N N . TYR A 1 218 ? 14.439 -0.545 -5.493 1.00 95.31 218 TYR A N 1
ATOM 1724 C CA . TYR A 1 218 ? 13.730 0.724 -5.325 1.00 95.31 218 TYR A CA 1
ATOM 1725 C C . TYR A 1 218 ? 14.197 1.589 -4.140 1.00 95.31 218 TYR A C 1
ATOM 1727 O O . TYR A 1 218 ? 13.403 2.335 -3.569 1.00 95.31 218 TYR A O 1
ATOM 1735 N N . ASN A 1 219 ? 15.463 1.487 -3.719 1.00 93.19 219 ASN A N 1
ATOM 1736 C CA . ASN A 1 219 ? 15.985 2.258 -2.580 1.00 93.19 219 ASN A CA 1
ATOM 1737 C C . ASN A 1 219 ? 15.916 3.788 -2.765 1.00 93.19 219 ASN A C 1
ATOM 1739 O O . ASN A 1 219 ? 15.916 4.509 -1.767 1.00 93.19 219 ASN A O 1
ATOM 1743 N N . ASN A 1 220 ? 15.846 4.261 -4.009 1.00 94.31 220 ASN A N 1
ATOM 1744 C CA . ASN A 1 220 ? 15.716 5.661 -4.398 1.00 94.31 220 ASN A CA 1
ATOM 1745 C C . ASN A 1 220 ? 14.266 6.165 -4.359 1.00 94.31 220 ASN A C 1
ATOM 1747 O O . ASN A 1 220 ? 14.044 7.373 -4.402 1.00 94.31 220 ASN A O 1
ATOM 1751 N N . ILE A 1 221 ? 13.275 5.275 -4.244 1.00 97.12 221 ILE A N 1
ATOM 1752 C CA . ILE A 1 221 ? 11.866 5.663 -4.216 1.00 97.12 221 ILE A CA 1
ATOM 1753 C C . ILE A 1 221 ? 11.434 6.062 -2.808 1.00 97.12 221 ILE A C 1
ATOM 1755 O O . ILE A 1 221 ? 11.511 5.279 -1.858 1.00 97.12 221 ILE A O 1
ATOM 1759 N N . LYS A 1 222 ? 10.858 7.261 -2.711 1.00 97.38 222 LYS A N 1
ATOM 1760 C CA . LYS A 1 222 ? 10.164 7.760 -1.524 1.00 97.38 222 LYS A CA 1
ATOM 1761 C C . LYS A 1 222 ? 8.659 7.851 -1.803 1.00 97.38 222 LYS A C 1
ATOM 1763 O O . LYS A 1 222 ? 8.236 8.762 -2.512 1.00 97.38 222 LYS A O 1
ATOM 1768 N N . PRO A 1 223 ? 7.842 6.922 -1.276 1.00 98.31 223 PRO A N 1
ATOM 1769 C CA . PRO A 1 223 ? 6.432 6.796 -1.638 1.00 98.31 223 PRO A CA 1
ATOM 1770 C C . PRO A 1 223 ? 5.603 8.066 -1.447 1.00 98.31 223 PRO A C 1
ATOM 1772 O O . PRO A 1 223 ? 4.869 8.428 -2.357 1.00 98.31 223 PRO A O 1
ATOM 1775 N N . GLU A 1 224 ? 5.718 8.744 -0.302 1.00 97.69 224 GLU A N 1
ATOM 1776 C CA . GLU A 1 224 ? 4.930 9.953 -0.021 1.00 97.69 224 GLU A CA 1
ATOM 1777 C C . GLU A 1 224 ? 5.236 11.083 -1.010 1.00 97.69 224 GLU A C 1
ATOM 1779 O O . GLU A 1 224 ? 4.321 11.644 -1.610 1.00 97.69 224 GLU A O 1
ATOM 1784 N N . GLU A 1 225 ? 6.525 11.378 -1.209 1.00 97.62 225 GLU A N 1
ATOM 1785 C CA . GLU A 1 225 ? 6.983 12.403 -2.154 1.00 97.62 225 GLU A CA 1
ATOM 1786 C C . GLU A 1 225 ? 6.509 12.052 -3.573 1.00 97.62 225 GLU A C 1
ATOM 1788 O O . GLU A 1 225 ? 5.869 12.867 -4.229 1.00 97.62 225 GLU A O 1
ATOM 1793 N N . LEU A 1 226 ? 6.700 10.800 -4.005 1.00 98.06 226 LEU A N 1
ATOM 1794 C CA . LEU A 1 226 ? 6.308 10.346 -5.340 1.00 98.06 226 LEU A CA 1
ATOM 1795 C C . LEU A 1 226 ? 4.789 10.412 -5.573 1.00 98.06 226 LEU A C 1
ATOM 1797 O O . LEU A 1 226 ? 4.340 10.847 -6.633 1.00 98.06 226 LEU A O 1
ATOM 1801 N N . ILE A 1 227 ? 3.984 9.994 -4.592 1.00 97.81 227 ILE A N 1
ATOM 1802 C CA . ILE A 1 227 ? 2.519 10.076 -4.667 1.00 97.81 227 ILE A CA 1
ATOM 1803 C C . ILE A 1 227 ? 2.080 11.533 -4.818 1.00 97.81 227 ILE A C 1
ATOM 1805 O O . ILE A 1 227 ? 1.225 11.816 -5.660 1.00 97.81 227 ILE A O 1
ATOM 1809 N N . LEU A 1 228 ? 2.645 12.450 -4.025 1.00 96.19 228 LEU A N 1
ATOM 1810 C CA . LEU A 1 228 ? 2.342 13.878 -4.124 1.00 96.19 228 LEU A CA 1
ATOM 1811 C C . LEU A 1 228 ? 2.717 14.420 -5.503 1.00 96.19 228 LEU A C 1
ATOM 1813 O O . LEU A 1 228 ? 1.877 15.059 -6.142 1.00 96.19 228 LEU A O 1
ATOM 1817 N N . THR A 1 229 ? 3.915 14.095 -5.993 1.00 97.25 229 THR A N 1
ATOM 1818 C CA . THR A 1 229 ? 4.389 14.544 -7.302 1.00 97.25 229 THR A CA 1
ATOM 1819 C C . THR A 1 229 ? 3.471 14.086 -8.433 1.00 97.25 229 THR A C 1
ATOM 1821 O O . THR A 1 229 ? 3.080 14.897 -9.266 1.00 97.25 229 THR A O 1
ATOM 1824 N N . PHE A 1 230 ? 3.020 12.830 -8.438 1.00 96.88 230 PHE A N 1
ATOM 1825 C CA . PHE A 1 230 ? 2.070 12.357 -9.452 1.00 96.88 230 PHE A CA 1
ATOM 1826 C C . PHE A 1 230 ? 0.676 12.984 -9.297 1.00 96.88 230 PHE A C 1
ATOM 1828 O O . PHE A 1 230 ? 0.089 13.451 -10.277 1.00 96.88 230 PHE A O 1
ATOM 1835 N N . GLN A 1 231 ? 0.128 13.023 -8.077 1.00 94.19 231 GLN A N 1
ATOM 1836 C CA . GLN A 1 231 ? -1.232 13.524 -7.843 1.00 94.19 231 GLN A CA 1
ATOM 1837 C C . GLN A 1 231 ? -1.382 15.016 -8.154 1.00 94.19 231 GLN A C 1
ATOM 1839 O O . GLN A 1 231 ? -2.428 15.407 -8.674 1.00 94.19 231 GLN A O 1
ATOM 1844 N N . TYR A 1 232 ? -0.374 15.832 -7.838 1.00 93.88 232 TYR A N 1
ATOM 1845 C CA . TYR A 1 232 ? -0.385 17.286 -8.047 1.00 93.88 232 TYR A CA 1
ATOM 1846 C C . TYR A 1 232 ? 0.443 17.747 -9.257 1.00 93.88 232 TYR A C 1
ATOM 1848 O O . TYR A 1 232 ? 0.507 18.949 -9.537 1.00 93.88 232 TYR A O 1
ATOM 1856 N N . GLY A 1 233 ? 1.081 16.809 -9.957 1.00 92.94 233 GLY A N 1
ATOM 1857 C CA . GLY A 1 233 ? 1.789 17.051 -11.205 1.00 92.94 233 GLY A CA 1
ATOM 1858 C C . GLY A 1 233 ? 0.859 16.954 -12.406 1.00 92.94 233 GLY A C 1
ATOM 1859 O O . GLY A 1 233 ? 0.865 17.871 -13.218 1.00 92.94 233 GLY A O 1
ATOM 1860 N N . ASP A 1 234 ? 0.041 15.898 -12.500 1.00 92.50 234 ASP A N 1
ATOM 1861 C CA . ASP A 1 234 ? -0.883 15.750 -13.642 1.00 92.50 234 ASP A CA 1
ATOM 1862 C C . ASP A 1 234 ? -2.065 14.779 -13.429 1.00 92.50 234 ASP A C 1
ATOM 1864 O O . ASP A 1 234 ? -3.051 14.829 -14.156 1.00 92.50 234 ASP A O 1
ATOM 1868 N N . VAL A 1 235 ? -2.029 13.894 -12.422 1.00 92.00 235 VAL A N 1
ATOM 1869 C CA . VAL A 1 235 ? -3.034 12.811 -12.309 1.00 92.00 235 VAL A CA 1
ATOM 1870 C C . VAL A 1 235 ? -4.379 13.289 -11.751 1.00 92.00 235 VAL A C 1
ATOM 1872 O O . VAL A 1 235 ? -5.435 12.845 -12.193 1.00 92.00 235 VAL A O 1
ATOM 1875 N N . ILE A 1 236 ? -4.364 14.151 -10.729 1.00 90.94 236 ILE A N 1
ATOM 1876 C CA . ILE A 1 236 ? -5.589 14.668 -10.084 1.00 90.94 236 ILE A CA 1
ATOM 1877 C C . ILE A 1 236 ? -5.654 16.188 -10.213 1.00 90.94 236 ILE A C 1
ATOM 1879 O O . ILE A 1 236 ? -6.710 16.760 -10.491 1.00 90.94 236 ILE A O 1
ATOM 1883 N N . HIS A 1 237 ? -4.524 16.847 -9.988 1.00 88.50 237 HIS A N 1
ATOM 1884 C CA . HIS A 1 237 ? -4.356 18.279 -10.135 1.00 88.50 237 HIS A CA 1
ATOM 1885 C C . HIS A 1 237 ? -3.132 18.555 -11.004 1.00 88.50 237 HIS A C 1
ATOM 1887 O O . HIS A 1 237 ? -2.110 17.895 -10.861 1.00 88.50 237 HIS A O 1
ATOM 1893 N N . PHE A 1 238 ? -3.223 19.587 -11.836 1.00 89.25 238 PHE A N 1
ATOM 1894 C CA . PHE A 1 238 ? -2.096 20.138 -12.580 1.00 89.25 238 PHE A CA 1
ATOM 1895 C C . PHE A 1 238 ? -1.603 21.399 -11.855 1.00 89.25 238 PHE A C 1
ATOM 1897 O O . PHE A 1 238 ? -2.056 22.507 -12.155 1.00 89.25 238 PHE A O 1
ATOM 1904 N N . SER A 1 239 ? -0.772 21.247 -10.816 1.00 89.50 239 SER A N 1
ATOM 1905 C CA . SER A 1 239 ? -0.398 22.359 -9.926 1.00 89.50 239 SER A CA 1
ATOM 1906 C C . SER A 1 239 ? 1.091 22.396 -9.543 1.00 89.50 239 SER A C 1
ATOM 1908 O O . SER A 1 239 ? 1.937 22.588 -10.417 1.00 89.50 239 SER A O 1
ATOM 1910 N N . GLY A 1 240 ? 1.417 22.339 -8.249 1.00 88.69 240 GLY A N 1
ATOM 1911 C CA . GLY A 1 240 ? 2.732 22.685 -7.694 1.00 88.69 240 GLY A CA 1
ATOM 1912 C C . GLY A 1 240 ? 3.861 21.709 -8.027 1.00 88.69 240 GLY A C 1
ATOM 1913 O O . GLY A 1 240 ? 5.016 22.059 -7.837 1.00 88.69 240 GLY A O 1
ATOM 1914 N N . GLU A 1 241 ? 3.543 20.525 -8.553 1.00 95.19 241 GLU A N 1
ATOM 1915 C CA . GLU A 1 241 ? 4.508 19.434 -8.754 1.00 95.19 241 GLU A 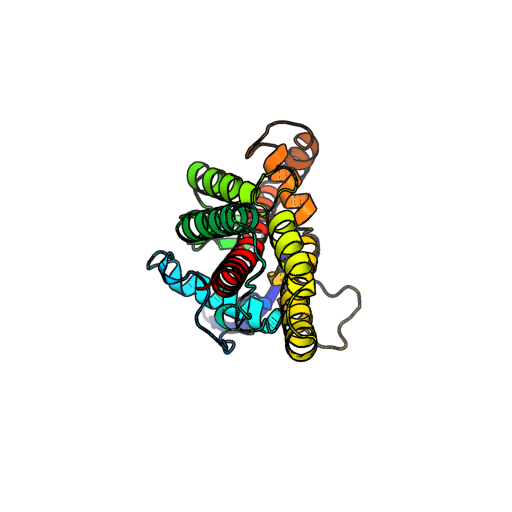CA 1
ATOM 1916 C C . GLU A 1 241 ? 4.837 19.161 -10.231 1.00 95.19 241 GLU A C 1
ATOM 1918 O O . GLU A 1 241 ? 5.515 18.191 -10.552 1.00 95.19 241 GLU A O 1
ATOM 1923 N N . ARG A 1 242 ? 4.366 20.006 -11.155 1.00 93.69 242 ARG A N 1
ATOM 1924 C CA . ARG A 1 242 ? 4.512 19.793 -12.608 1.00 93.69 242 ARG A CA 1
ATOM 1925 C C . ARG A 1 242 ? 5.963 19.699 -13.066 1.00 93.69 242 ARG A C 1
ATOM 1927 O O . ARG A 1 242 ? 6.296 18.821 -13.850 1.00 93.69 242 ARG A O 1
ATOM 1934 N N . GLU A 1 243 ? 6.811 20.605 -12.583 1.00 94.75 243 GLU A N 1
ATOM 1935 C CA . GLU A 1 243 ? 8.232 20.639 -12.949 1.00 94.75 243 GLU A CA 1
ATOM 1936 C C . GLU A 1 243 ? 8.972 19.420 -12.389 1.00 94.75 243 GLU A C 1
ATOM 1938 O O . GLU A 1 243 ? 9.763 18.807 -13.099 1.00 94.75 243 GLU A O 1
ATOM 1943 N N . ASN A 1 244 ? 8.643 19.008 -11.159 1.00 94.69 244 ASN A N 1
ATOM 1944 C CA . ASN A 1 244 ? 9.189 17.794 -10.555 1.00 94.69 244 ASN A CA 1
ATOM 1945 C C . ASN A 1 244 ? 8.762 16.546 -11.339 1.00 94.69 244 ASN A C 1
ATOM 1947 O O . ASN A 1 244 ? 9.597 15.698 -11.637 1.00 94.69 244 ASN A O 1
ATOM 1951 N N . LEU A 1 245 ? 7.480 16.441 -11.711 1.00 95.69 245 LEU A N 1
ATOM 1952 C CA . LEU A 1 245 ? 6.978 15.314 -12.497 1.00 95.69 245 LEU A CA 1
ATOM 1953 C C . LEU A 1 245 ? 7.627 15.264 -13.887 1.00 95.69 245 LEU A C 1
ATOM 1955 O O . LEU A 1 245 ? 8.056 14.196 -14.312 1.00 95.69 245 LEU A O 1
ATOM 1959 N N . ALA A 1 246 ? 7.753 16.410 -14.562 1.00 94.50 246 ALA A N 1
ATOM 1960 C CA . ALA A 1 246 ? 8.422 16.499 -15.858 1.00 94.50 246 ALA A CA 1
ATOM 1961 C C . ALA A 1 246 ? 9.896 16.068 -15.776 1.00 94.50 246 ALA A C 1
ATOM 1963 O O . ALA A 1 246 ? 10.352 15.331 -16.642 1.00 94.50 246 ALA A O 1
ATOM 1964 N N . ALA A 1 247 ? 10.614 16.462 -14.719 1.00 94.06 247 ALA A N 1
ATOM 1965 C CA . ALA A 1 247 ? 11.998 16.046 -14.499 1.00 94.06 247 ALA A CA 1
ATOM 1966 C C . ALA A 1 247 ? 12.127 14.531 -14.247 1.00 94.06 247 ALA A C 1
ATOM 1968 O O . ALA A 1 247 ? 13.026 13.893 -14.783 1.00 94.06 247 ALA A O 1
ATOM 1969 N N . LEU A 1 248 ? 11.210 13.928 -13.477 1.00 93.62 248 LEU A N 1
ATOM 1970 C CA . LEU A 1 248 ? 11.195 12.471 -13.269 1.00 93.62 248 LEU A CA 1
ATOM 1971 C C . LEU A 1 248 ? 10.927 11.692 -14.566 1.00 93.62 248 LEU A C 1
ATOM 1973 O O . LEU A 1 248 ? 11.354 10.549 -14.691 1.00 93.62 248 LEU A O 1
ATOM 1977 N N . MET A 1 249 ? 10.197 12.288 -15.508 1.00 92.81 249 MET A N 1
ATOM 1978 C CA . MET A 1 249 ? 9.752 11.646 -16.748 1.00 92.81 249 MET A CA 1
ATOM 1979 C C . MET A 1 249 ? 10.584 12.050 -17.976 1.00 92.81 249 MET A C 1
ATOM 1981 O O . MET A 1 249 ? 10.173 11.757 -19.093 1.00 92.81 249 MET A O 1
ATOM 1985 N N . GLU A 1 250 ? 11.727 12.722 -17.795 1.00 91.50 250 GLU A N 1
ATOM 1986 C CA . GLU A 1 250 ? 12.551 13.224 -18.908 1.00 91.50 250 GLU A CA 1
ATOM 1987 C C . GLU A 1 250 ? 13.068 12.093 -19.813 1.00 91.50 250 GLU A C 1
ATOM 1989 O O . GLU A 1 250 ? 13.027 12.204 -21.037 1.00 91.50 250 GLU A O 1
ATOM 1994 N N . GLU A 1 251 ? 13.497 10.985 -19.207 1.00 90.81 251 GLU A N 1
ATOM 1995 C CA . GLU A 1 251 ? 13.932 9.776 -19.909 1.00 90.81 251 GLU A CA 1
ATOM 1996 C C . GLU A 1 251 ? 12.792 8.746 -19.951 1.00 90.81 251 GLU A C 1
ATOM 1998 O O . GLU A 1 251 ? 12.186 8.448 -18.919 1.00 90.81 251 GLU A O 1
ATOM 2003 N N . GLU A 1 252 ? 12.542 8.117 -21.105 1.00 87.19 252 GLU A N 1
ATOM 2004 C CA . GLU A 1 252 ? 11.460 7.120 -21.270 1.00 87.19 252 GLU A CA 1
ATOM 2005 C C . GLU A 1 252 ? 11.583 5.953 -20.267 1.00 87.19 252 GLU A C 1
ATOM 2007 O O . GLU A 1 252 ? 10.602 5.488 -19.679 1.00 87.19 252 GLU A O 1
ATOM 2012 N N . ALA A 1 253 ? 12.817 5.510 -20.003 1.00 87.69 253 ALA A N 1
ATOM 2013 C CA . ALA A 1 253 ? 13.107 4.490 -18.999 1.00 87.69 253 ALA A CA 1
ATOM 2014 C C . ALA A 1 253 ? 12.683 4.923 -17.584 1.00 87.69 253 ALA A C 1
ATOM 2016 O O . ALA A 1 253 ? 12.121 4.121 -16.828 1.00 87.69 253 ALA A O 1
ATOM 2017 N N . ASN A 1 254 ? 12.922 6.192 -17.240 1.00 92.94 254 ASN A N 1
ATOM 2018 C CA . ASN A 1 254 ? 12.539 6.765 -15.957 1.00 92.94 254 ASN A CA 1
ATOM 2019 C C . ASN A 1 254 ? 11.020 6.933 -15.870 1.00 92.94 254 ASN A C 1
ATOM 2021 O O . ASN A 1 254 ? 10.437 6.576 -14.847 1.00 92.94 254 ASN A O 1
ATOM 2025 N N . GLU A 1 255 ? 10.354 7.369 -16.942 1.00 94.25 255 GLU A N 1
ATOM 2026 C CA . GLU A 1 255 ? 8.891 7.444 -16.995 1.00 94.25 255 GLU A CA 1
ATOM 2027 C C . GLU A 1 255 ? 8.248 6.094 -16.634 1.00 94.25 255 GLU A C 1
ATOM 2029 O O . GLU A 1 255 ? 7.401 6.027 -15.734 1.00 94.25 255 GLU A O 1
ATOM 2034 N N . HIS A 1 256 ? 8.674 5.004 -17.279 1.00 95.12 256 HIS A N 1
ATOM 2035 C CA . HIS A 1 256 ? 8.159 3.667 -16.978 1.00 95.12 256 HIS A CA 1
ATOM 2036 C C . HIS A 1 256 ? 8.469 3.231 -15.542 1.00 95.12 256 HIS A C 1
ATOM 2038 O O . HIS A 1 256 ? 7.607 2.671 -14.853 1.00 95.12 256 HIS A O 1
ATOM 2044 N N . TYR A 1 257 ? 9.680 3.510 -15.064 1.00 95.25 257 TYR A N 1
ATOM 2045 C CA . TYR A 1 257 ? 10.089 3.183 -13.705 1.00 95.25 257 TYR A CA 1
ATOM 2046 C C . TYR A 1 257 ? 9.252 3.916 -12.647 1.00 95.25 257 TYR A C 1
ATOM 2048 O O . TYR A 1 257 ? 8.693 3.271 -11.755 1.00 95.25 257 TYR A O 1
ATOM 2056 N N . TYR A 1 258 ? 9.104 5.237 -12.759 1.00 97.00 258 TYR A N 1
ATOM 2057 C CA . TYR A 1 258 ? 8.377 6.053 -11.788 1.00 97.00 258 TYR A CA 1
ATOM 2058 C C . TYR A 1 258 ? 6.864 5.822 -11.841 1.00 97.00 258 TYR A C 1
ATOM 2060 O O . TYR A 1 258 ? 6.238 5.751 -10.779 1.00 97.00 258 TYR A O 1
ATOM 2068 N N . LYS A 1 259 ? 6.276 5.599 -13.028 1.00 96.88 259 LYS A N 1
ATOM 2069 C CA . LYS A 1 259 ? 4.873 5.154 -13.157 1.00 96.88 259 LYS A CA 1
ATOM 2070 C C . LYS A 1 259 ? 4.646 3.832 -12.428 1.00 96.88 259 LYS A C 1
ATOM 2072 O O . LYS A 1 259 ? 3.716 3.698 -11.632 1.00 96.88 259 LYS A O 1
ATOM 2077 N N . TYR A 1 260 ? 5.525 2.854 -12.635 1.00 97.06 260 TYR A N 1
ATOM 2078 C CA . TYR A 1 260 ? 5.425 1.585 -11.923 1.00 97.06 260 TYR A CA 1
ATOM 2079 C C . TYR A 1 260 ? 5.603 1.763 -10.408 1.00 97.06 260 TYR A C 1
ATOM 2081 O O . TYR A 1 260 ? 4.812 1.237 -9.624 1.00 97.06 260 TYR A O 1
ATOM 2089 N N . ALA A 1 261 ? 6.590 2.553 -9.981 1.00 97.38 261 ALA A N 1
ATOM 2090 C CA . ALA A 1 261 ? 6.875 2.807 -8.574 1.00 97.38 261 ALA A CA 1
ATOM 2091 C C . ALA A 1 261 ? 5.714 3.503 -7.840 1.00 97.38 261 ALA A C 1
ATOM 2093 O O . ALA A 1 261 ? 5.387 3.108 -6.717 1.00 97.38 261 ALA A O 1
ATOM 2094 N N . VAL A 1 262 ? 5.038 4.483 -8.456 1.00 98.06 262 VAL A N 1
ATOM 2095 C CA . VAL A 1 262 ? 3.873 5.134 -7.830 1.00 98.06 262 VAL A CA 1
ATOM 2096 C C . VAL A 1 262 ? 2.687 4.174 -7.717 1.00 98.06 262 VAL A C 1
ATOM 2098 O O . VAL A 1 262 ? 1.989 4.169 -6.700 1.00 98.06 262 VAL A O 1
ATOM 2101 N N . LEU A 1 263 ? 2.496 3.286 -8.699 1.00 97.94 263 LEU A N 1
ATOM 2102 C CA . LEU A 1 263 ? 1.487 2.232 -8.613 1.00 97.94 263 LEU A CA 1
ATOM 2103 C C . LEU A 1 263 ? 1.799 1.245 -7.480 1.00 97.94 263 LEU A C 1
ATOM 2105 O O . LEU A 1 263 ? 0.890 0.876 -6.730 1.00 97.94 263 LEU A O 1
ATOM 2109 N N . LEU A 1 264 ? 3.065 0.850 -7.303 1.00 97.69 264 LEU A N 1
ATOM 2110 C CA . LEU A 1 264 ? 3.500 0.023 -6.171 1.00 97.69 264 LEU A CA 1
ATOM 2111 C C . LEU A 1 264 ? 3.236 0.717 -4.828 1.00 97.69 264 LEU A C 1
ATOM 2113 O O . LEU A 1 264 ? 2.705 0.081 -3.914 1.00 97.69 264 LEU A O 1
ATOM 2117 N N . ALA A 1 265 ? 3.546 2.013 -4.720 1.00 98.50 265 ALA A N 1
ATOM 2118 C CA . ALA A 1 265 ? 3.314 2.817 -3.521 1.00 98.50 265 ALA A CA 1
ATOM 2119 C C . ALA A 1 265 ? 1.825 2.862 -3.143 1.00 98.50 265 ALA A C 1
ATOM 2121 O O . ALA A 1 265 ? 1.451 2.509 -2.018 1.00 98.50 265 ALA A O 1
ATOM 2122 N N . ILE A 1 266 ? 0.966 3.227 -4.103 1.00 98.50 266 ILE A N 1
ATOM 2123 C CA . ILE A 1 266 ? -0.491 3.268 -3.921 1.00 98.50 266 ILE A CA 1
ATOM 2124 C C . ILE A 1 266 ? -1.015 1.880 -3.557 1.00 98.50 266 ILE A C 1
ATOM 2126 O O . ILE A 1 266 ? -1.790 1.755 -2.611 1.00 98.50 266 ILE A O 1
ATOM 2130 N N . THR A 1 267 ? -0.576 0.830 -4.251 1.00 98.12 267 THR A N 1
ATOM 2131 C CA . THR A 1 267 ? -1.021 -0.548 -3.996 1.00 98.12 267 THR A CA 1
ATOM 2132 C C . THR A 1 267 ? -0.634 -1.008 -2.590 1.00 98.12 267 THR A C 1
ATOM 2134 O O . THR A 1 267 ? -1.485 -1.497 -1.845 1.00 98.12 267 THR A O 1
ATOM 2137 N N . GLY A 1 268 ? 0.624 -0.812 -2.182 1.00 97.88 268 GLY A N 1
ATOM 2138 C CA . GLY A 1 268 ? 1.118 -1.207 -0.861 1.00 97.88 268 GLY A CA 1
ATOM 2139 C C . GLY A 1 268 ? 0.362 -0.528 0.284 1.00 97.88 268 GLY A C 1
ATOM 2140 O O . GLY A 1 268 ? -0.092 -1.203 1.211 1.00 97.88 268 GLY A O 1
ATOM 2141 N N . LEU A 1 269 ? 0.164 0.792 0.198 1.00 98.69 269 LEU A N 1
ATOM 2142 C CA . LEU A 1 269 ? -0.615 1.544 1.186 1.00 98.69 269 LEU A CA 1
ATOM 2143 C C . LEU A 1 269 ? -2.108 1.183 1.145 1.00 98.69 269 LEU A C 1
ATOM 2145 O O . LEU A 1 269 ? -2.728 1.064 2.200 1.00 98.69 269 LEU A O 1
ATOM 2149 N N . SER A 1 270 ? -2.681 0.945 -0.039 1.00 98.75 270 SER A N 1
ATOM 2150 C CA . SER A 1 270 ? -4.085 0.532 -0.180 1.00 98.75 270 SER A CA 1
ATOM 2151 C C . SER A 1 270 ? -4.353 -0.797 0.518 1.00 98.75 270 SER A C 1
ATOM 2153 O O . SER A 1 270 ? -5.299 -0.887 1.294 1.00 98.75 270 SER A O 1
ATOM 2155 N N . HIS A 1 271 ? -3.491 -1.804 0.339 1.00 98.75 271 HIS A N 1
ATOM 2156 C CA . HIS A 1 271 ? -3.643 -3.081 1.044 1.00 98.75 271 HIS A CA 1
ATOM 2157 C C . HIS A 1 271 ? -3.540 -2.929 2.564 1.00 98.75 271 HIS A C 1
ATOM 2159 O O . HIS A 1 271 ? -4.327 -3.543 3.286 1.00 98.75 271 HIS A O 1
ATOM 2165 N N . LEU A 1 272 ? -2.651 -2.064 3.067 1.00 98.81 272 LEU A N 1
ATOM 2166 C CA . LEU A 1 272 ? -2.639 -1.735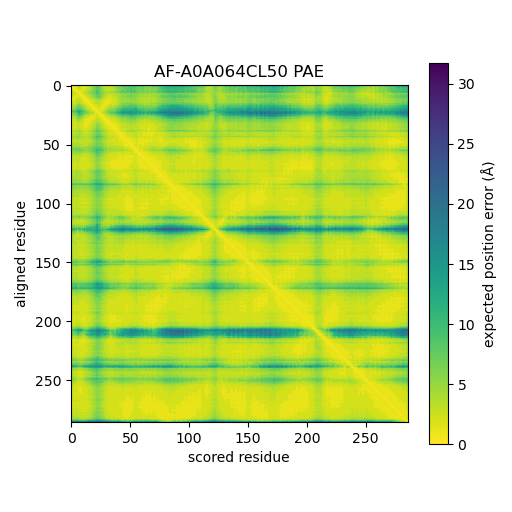 4.494 1.00 98.81 272 LEU A CA 1
ATOM 2167 C C . LEU A 1 272 ? -3.985 -1.133 4.936 1.00 98.81 272 LEU A C 1
ATOM 2169 O O . LEU A 1 272 ? -4.524 -1.518 5.973 1.00 98.81 272 LEU A O 1
ATOM 2173 N N . TYR A 1 273 ? -4.555 -0.219 4.148 1.00 98.88 273 TYR A N 1
ATOM 2174 C CA . TYR A 1 273 ? -5.852 0.395 4.441 1.00 98.88 273 TYR A CA 1
ATOM 2175 C C . TYR A 1 273 ? -7.018 -0.588 4.363 1.00 98.88 273 TYR A C 1
ATOM 2177 O O . TYR A 1 273 ? -7.979 -0.430 5.113 1.00 98.88 273 TYR A O 1
ATOM 2185 N N . PHE A 1 274 ? -6.939 -1.623 3.525 1.00 98.81 274 PHE A N 1
ATOM 2186 C CA . PHE A 1 274 ? -7.935 -2.697 3.489 1.00 98.81 274 PHE A CA 1
ATOM 2187 C C . PHE A 1 274 ? -7.934 -3.484 4.800 1.00 98.81 274 PHE A C 1
ATOM 2189 O O . PHE A 1 274 ? -8.994 -3.721 5.374 1.00 98.81 274 PHE A O 1
ATOM 2196 N N . GLY A 1 275 ? -6.752 -3.810 5.331 1.00 98.69 275 GLY A N 1
ATOM 2197 C CA . GLY A 1 275 ? -6.642 -4.413 6.660 1.00 98.69 275 GLY A CA 1
ATOM 2198 C C . GLY A 1 275 ? -7.129 -3.486 7.769 1.00 98.69 275 GLY A C 1
ATOM 2199 O O . GLY A 1 275 ? -7.899 -3.899 8.633 1.00 98.69 275 GLY A O 1
ATOM 2200 N N . PHE A 1 276 ? -6.769 -2.204 7.698 1.00 98.81 276 PHE A N 1
ATOM 2201 C CA . PHE A 1 276 ? -7.243 -1.210 8.657 1.00 98.81 276 PHE A CA 1
ATOM 2202 C C . PHE A 1 276 ? -8.765 -1.007 8.601 1.00 98.81 276 PHE A C 1
ATOM 2204 O O . PHE A 1 276 ? -9.379 -0.741 9.628 1.00 98.81 276 PHE A O 1
ATOM 2211 N N . ALA A 1 277 ? -9.397 -1.170 7.436 1.00 98.88 277 ALA A N 1
ATOM 2212 C CA . ALA A 1 277 ? -10.850 -1.109 7.310 1.00 98.88 277 ALA A CA 1
ATOM 2213 C C . ALA A 1 277 ? -11.530 -2.208 8.137 1.00 98.88 277 ALA A C 1
ATOM 2215 O O . ALA A 1 277 ? -12.467 -1.904 8.868 1.00 98.88 277 ALA A O 1
ATOM 2216 N N . LEU A 1 278 ? -11.017 -3.443 8.114 1.00 98.75 278 LEU A N 1
ATOM 2217 C CA . LEU A 1 278 ? -11.550 -4.522 8.956 1.00 98.75 278 LEU A CA 1
ATOM 2218 C C . LEU A 1 278 ? -11.356 -4.242 10.455 1.00 98.75 278 LEU A C 1
ATOM 2220 O O . LEU A 1 278 ? -12.228 -4.566 11.258 1.00 98.75 278 LEU A O 1
ATOM 2224 N N . LEU A 1 279 ? -10.252 -3.586 10.832 1.00 98.62 279 LEU A N 1
ATOM 2225 C CA . LEU A 1 279 ? -10.015 -3.134 12.208 1.00 98.62 279 LEU A CA 1
ATOM 2226 C C . LEU A 1 279 ? -11.060 -2.096 12.636 1.00 98.62 279 LEU A C 1
ATOM 2228 O O . LEU A 1 279 ? -11.598 -2.167 13.740 1.00 98.62 279 LEU A O 1
ATOM 2232 N N . VAL A 1 280 ? -11.367 -1.145 11.752 1.00 98.75 280 VAL A N 1
ATOM 2233 C CA . VAL A 1 280 ? -12.403 -0.125 11.969 1.00 98.75 280 VAL A CA 1
ATOM 2234 C C . VAL A 1 280 ? -13.784 -0.770 12.097 1.00 98.75 280 VAL A C 1
ATOM 2236 O O . VAL A 1 280 ? -14.543 -0.397 12.988 1.00 98.75 280 VAL A O 1
ATOM 2239 N N . GLU A 1 281 ? -14.111 -1.765 11.271 1.00 98.62 281 GLU A N 1
ATOM 2240 C CA . GLU A 1 281 ? -15.372 -2.509 11.387 1.00 98.62 281 GLU A CA 1
ATOM 2241 C C . GLU A 1 281 ? -15.481 -3.268 12.710 1.00 98.62 281 GLU A C 1
ATOM 2243 O O . GLU A 1 281 ? -16.506 -3.168 13.383 1.00 98.62 281 GLU A O 1
ATOM 2248 N N . ALA A 1 282 ? -14.416 -3.954 13.131 1.00 98.38 282 ALA A N 1
ATOM 2249 C CA . ALA A 1 282 ? -14.381 -4.638 14.420 1.00 98.38 282 ALA A CA 1
ATOM 2250 C C . ALA A 1 282 ? -14.585 -3.657 15.589 1.00 98.38 282 ALA A C 1
ATOM 2252 O O . ALA A 1 282 ? -15.390 -3.919 16.486 1.00 98.38 282 ALA A O 1
ATOM 2253 N N . ALA A 1 283 ? -13.953 -2.478 15.538 1.00 98.25 283 ALA A N 1
ATOM 2254 C CA . ALA A 1 283 ? -14.135 -1.426 16.538 1.00 98.25 283 ALA A CA 1
ATOM 2255 C C . ALA A 1 283 ? -15.582 -0.903 16.611 1.00 98.25 283 ALA A C 1
ATOM 2257 O O . ALA A 1 283 ? -16.056 -0.565 17.697 1.00 98.25 283 ALA A O 1
ATOM 2258 N N . MET A 1 284 ? -16.279 -0.836 15.471 1.00 97.88 284 MET A N 1
ATOM 2259 C CA . MET A 1 284 ? -17.655 -0.336 15.363 1.00 97.88 284 MET A CA 1
ATOM 2260 C C . MET A 1 284 ? -18.731 -1.408 15.586 1.00 97.88 284 MET A C 1
ATOM 2262 O O . MET A 1 284 ? -19.905 -1.044 15.606 1.00 97.88 284 MET A O 1
ATOM 2266 N N . SER A 1 285 ? -18.362 -2.683 15.747 1.00 92.56 285 SER A N 1
ATOM 2267 C CA . SER A 1 285 ? -19.315 -3.790 15.921 1.00 92.56 285 SER A CA 1
ATOM 2268 C C . SER A 1 285 ? -20.316 -3.567 17.069 1.00 92.56 285 SER A C 1
ATOM 2270 O O . SER A 1 285 ? -20.060 -2.796 18.004 1.00 92.56 285 SER A O 1
ATOM 2272 N N . ASP A 1 286 ? -21.479 -4.214 16.957 1.00 69.00 286 ASP A N 1
ATOM 2273 C CA . ASP A 1 286 ? -22.583 -4.158 17.927 1.00 69.00 286 ASP A CA 1
ATOM 2274 C C . ASP A 1 286 ? -22.498 -5.207 19.040 1.00 69.00 286 ASP A C 1
ATOM 2276 O O . ASP A 1 286 ? -21.769 -6.211 18.900 1.00 69.00 286 ASP A O 1
#

Organism: NCBI:txid1440774

pLDDT: mean 93.84, std 5.81, range [69.0, 98.88]

Foldseek 3Di:
DDWDDDPLFTFDWDFDDWDADPVVRDIDTDIDTLLQVLPPADDPDQQFLLVLADPQLNVVSNSLRSLVCLQQVAPQLLPQAALPPQDPLLLVLLVVLLVLLNVLNNQCLLSDPWDWDWDDPPVDIDIDIPHDPLVSVLVNLVSLCCQDPPVHPRHPVVNLVSQLVSLVVDDPVSSVVNVVNSVSLVVSLVVLQADFSQQSSQVSSDDPPDDPVPRRGPPVDRQNVLSCLCCCCPSPHNDDNVVVVCVQPVDVSSVSVSSVSNSSSSNSSSSSSSSVSSNSCSHNDD